Protein AF-A0A0J8QLV3-F1 (afdb_monomer_lite)

Foldseek 3Di:
DDDPDPPPDDDDPCLVVQQVPQDPVLVVVLLVVLQVQQDQDPDPPPDDLVVRPSVVSQVSPCVSGGNDALQNSLVSQQVVCVPDRSSHGAHPDPLLLCVQPVVQFCDPVPNPHHPDDDDDDPRDPVSRSSSSVRLSVVQSVVCVPDVVDRDDSVNSVVVSVCRVCVVVPVVVVCVVDPDPPPPDDDDDDDDDDDDDDDDDDDDDDDDDDDDDDDDDDD

pLDDT: mean 73.13, std 24.37, range [26.89, 97.88]

Sequence (218 aa):
MFSRTPKHGSFRPALMNLIRSNPEPAIYTATSDAASSLPTTTVGNDADADALFPSLSLEVLTKSLRGVGPATASLILSASTAGGSANQVPFFSDEMYWWLCSHRYPSPANPAGPLKPPPKLKYTMKEYRELWGCARELKARLDNLDDNHLFSMQDIEKAAFVIGHFECSGYATAAANPDPKTASSKAANEGEDNEQPVIQETDVGNKDGKPKKRKRKH

Organism: NCBI:txid454286

Secondary structure (DSSP, 8-state):
-------SS---HHHHHHHHTS-HHHHHHHHHHHHHTS------TT--TTTT--HHHHHHHHHHSTT--HHHHHHHHHHHHTTT-SSPPPP--HHHHHHHTT--S-BTTB-S--SSPPP-----HHHHHHHHHHHHHHHHHHHTT-TT----HHHHHHHHHHHHTGGGGSHHHHHHS--TTSS-S---------------------------------

Structure (mmCIF, N/CA/C/O backbone):
data_AF-A0A0J8QLV3-F1
#
_entry.id   AF-A0A0J8QLV3-F1
#
loop_
_atom_site.group_PDB
_atom_site.id
_atom_site.type_symbol
_atom_site.label_atom_id
_atom_site.label_alt_id
_atom_site.label_comp_id
_atom_site.label_asym_id
_atom_site.label_entity_id
_atom_site.label_seq_id
_atom_site.pdbx_PDB_ins_code
_atom_site.Cartn_x
_atom_site.Cartn_y
_atom_site.Cartn_z
_atom_site.occupancy
_atom_site.B_iso_or_equiv
_atom_site.auth_seq_id
_atom_site.auth_comp_id
_atom_site.auth_asym_id
_atom_site.auth_atom_id
_atom_site.pdbx_PDB_model_num
ATOM 1 N N . MET A 1 1 ? 10.404 -34.551 9.762 1.00 36.19 1 MET A N 1
ATOM 2 C CA . MET A 1 1 ? 10.298 -33.524 10.822 1.00 36.19 1 MET A CA 1
ATOM 3 C C . MET A 1 1 ? 10.253 -32.174 10.119 1.00 36.19 1 MET A C 1
ATOM 5 O O . MET A 1 1 ? 11.293 -31.698 9.692 1.00 36.19 1 MET A O 1
ATOM 9 N N . PHE A 1 2 ? 9.060 -31.634 9.850 1.00 37.44 2 PHE A N 1
ATOM 10 C CA . PHE A 1 2 ? 8.933 -30.422 9.032 1.00 37.44 2 PHE A CA 1
ATOM 11 C C . PHE A 1 2 ? 9.441 -29.206 9.809 1.00 37.44 2 PHE A C 1
ATOM 13 O O . PHE A 1 2 ? 8.974 -28.939 10.919 1.00 37.44 2 PHE A O 1
ATOM 20 N N . SER A 1 3 ? 10.411 -28.487 9.243 1.00 38.09 3 SER A N 1
ATOM 21 C CA . SER A 1 3 ? 10.879 -27.226 9.806 1.00 38.09 3 SER A CA 1
ATOM 22 C C . SER A 1 3 ? 9.721 -26.231 9.815 1.00 38.09 3 SER A C 1
ATOM 24 O O . SER A 1 3 ? 9.081 -25.989 8.792 1.00 38.09 3 SER A O 1
ATOM 26 N N . ARG A 1 4 ? 9.446 -25.623 10.976 1.00 36.56 4 ARG A N 1
ATOM 27 C CA . ARG A 1 4 ? 8.645 -24.396 10.996 1.00 36.56 4 ARG A CA 1
ATOM 28 C C . ARG A 1 4 ? 9.418 -23.362 10.191 1.00 36.56 4 ARG A C 1
ATOM 30 O O . ARG A 1 4 ? 10.462 -22.902 10.653 1.00 36.56 4 ARG A O 1
ATOM 37 N N . THR A 1 5 ? 8.895 -22.985 9.031 1.00 43.16 5 THR A N 1
ATOM 38 C CA . THR A 1 5 ? 9.273 -21.720 8.410 1.00 43.16 5 THR A CA 1
ATOM 39 C C . THR A 1 5 ? 9.095 -20.619 9.462 1.00 43.16 5 THR A C 1
ATOM 41 O O . THR A 1 5 ? 8.092 -20.625 10.195 1.00 43.16 5 THR A O 1
ATOM 44 N N . PRO A 1 6 ? 10.069 -19.707 9.630 1.00 44.50 6 PRO A N 1
ATOM 45 C CA . PRO A 1 6 ? 9.868 -18.540 10.471 1.00 44.50 6 PRO A CA 1
ATOM 46 C C . PRO A 1 6 ? 8.599 -17.836 9.999 1.00 44.50 6 PRO A C 1
ATOM 48 O O . PRO A 1 6 ? 8.458 -17.550 8.812 1.00 44.50 6 PRO A O 1
ATOM 51 N N . LYS A 1 7 ? 7.649 -17.582 10.906 1.00 44.91 7 LYS A N 1
ATOM 52 C CA . LYS A 1 7 ? 6.483 -16.764 10.558 1.00 44.91 7 LYS A CA 1
ATOM 53 C C . LYS A 1 7 ? 7.016 -15.403 10.121 1.00 44.91 7 LYS A C 1
ATOM 55 O O . LYS A 1 7 ? 7.624 -14.715 10.939 1.00 44.91 7 LYS A O 1
ATOM 60 N N . HIS A 1 8 ? 6.838 -15.065 8.845 1.00 51.91 8 HIS A N 1
ATOM 61 C CA . HIS A 1 8 ? 7.344 -13.817 8.290 1.00 51.91 8 HIS A CA 1
ATOM 62 C C . HIS A 1 8 ? 6.742 -12.623 9.046 1.00 51.91 8 HIS A C 1
ATOM 64 O O . HIS A 1 8 ? 5.569 -12.629 9.426 1.00 51.91 8 HIS A O 1
ATOM 70 N N . GLY A 1 9 ? 7.571 -11.605 9.278 1.00 58.06 9 GLY A N 1
ATOM 71 C CA . GLY A 1 9 ? 7.195 -10.393 9.999 1.00 58.06 9 GLY A CA 1
ATOM 72 C C . GLY A 1 9 ? 7.452 -10.420 11.512 1.00 58.06 9 GLY A C 1
ATOM 73 O O . GLY A 1 9 ? 7.635 -11.447 12.162 1.00 58.06 9 GLY A O 1
ATOM 74 N N . SER A 1 10 ? 7.473 -9.221 12.096 1.00 67.06 10 SER A N 1
ATOM 75 C CA . SER A 1 10 ? 7.574 -9.036 13.547 1.00 67.06 10 SER A CA 1
ATOM 76 C C . SER A 1 10 ? 6.341 -9.619 14.241 1.00 67.06 10 SER A C 1
ATOM 78 O O . SER A 1 10 ? 5.219 -9.326 13.832 1.00 67.06 10 SER A O 1
ATOM 80 N N . PHE A 1 11 ? 6.515 -10.354 15.343 1.00 76.94 11 PHE A N 1
ATOM 81 C CA . PHE A 1 11 ? 5.380 -10.797 16.157 1.00 76.94 11 PHE A CA 1
ATOM 82 C C . PHE A 1 11 ? 4.636 -9.580 16.736 1.00 76.94 11 PHE A C 1
ATOM 84 O O . PHE A 1 11 ? 5.234 -8.746 17.417 1.00 76.94 11 PHE A O 1
ATOM 91 N N . ARG A 1 12 ? 3.338 -9.452 16.429 1.00 79.75 12 ARG A N 1
ATOM 92 C CA . ARG A 1 12 ? 2.476 -8.329 16.844 1.00 79.75 12 ARG A CA 1
ATOM 93 C C . ARG A 1 12 ? 1.128 -8.856 17.368 1.00 79.75 12 ARG A C 1
ATOM 95 O O . ARG A 1 12 ? 0.123 -8.745 16.671 1.00 79.75 12 ARG A O 1
ATOM 102 N N . PRO A 1 13 ? 1.075 -9.440 18.580 1.00 82.75 13 PRO A N 1
ATOM 103 C CA . PRO A 1 13 ? -0.117 -10.138 19.077 1.00 82.75 13 PRO A CA 1
ATOM 104 C C . PRO A 1 13 ? -1.352 -9.231 19.190 1.00 82.75 13 PRO A C 1
ATOM 106 O O . PRO A 1 13 ? -2.460 -9.663 18.889 1.00 82.75 13 PRO A O 1
ATOM 109 N N . ALA A 1 14 ? -1.166 -7.957 19.550 1.00 88.12 14 ALA A N 1
ATOM 110 C CA . ALA A 1 14 ? -2.259 -6.989 19.657 1.00 88.12 14 ALA A CA 1
ATOM 111 C C . ALA A 1 14 ? -2.856 -6.562 18.300 1.00 88.12 14 ALA A C 1
ATOM 113 O O . ALA A 1 14 ? -3.999 -6.113 18.258 1.00 88.12 14 ALA A O 1
ATOM 114 N N . LEU A 1 15 ? -2.119 -6.708 17.188 1.00 89.88 15 LEU A N 1
ATOM 115 C CA . LEU A 1 15 ? -2.533 -6.187 15.880 1.00 89.88 15 LEU A CA 1
ATOM 116 C C . LEU A 1 15 ? -3.829 -6.840 15.383 1.00 89.88 15 LEU A C 1
ATOM 118 O O . LEU A 1 15 ? -4.732 -6.142 14.929 1.00 89.88 15 LEU A O 1
ATOM 122 N N . MET A 1 16 ? -3.961 -8.160 15.541 1.00 89.94 16 MET A N 1
ATOM 123 C CA . MET A 1 16 ? -5.179 -8.869 15.136 1.00 89.94 16 MET A CA 1
ATOM 124 C C . MET A 1 16 ? -6.406 -8.452 15.949 1.00 89.94 16 MET A C 1
ATOM 126 O O . MET A 1 16 ? -7.506 -8.411 15.404 1.00 89.94 16 MET A O 1
A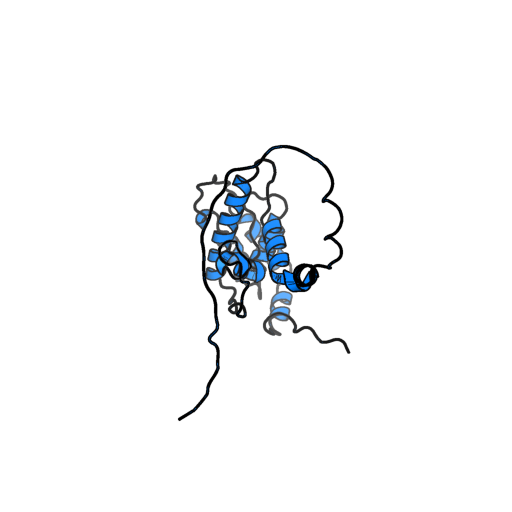TOM 130 N N . ASN A 1 17 ? -6.228 -8.113 17.228 1.00 93.69 17 ASN A N 1
ATOM 131 C CA . ASN A 1 17 ? -7.322 -7.635 18.073 1.00 93.69 17 ASN A CA 1
ATOM 132 C C . ASN A 1 17 ? -7.738 -6.212 17.684 1.00 93.69 17 ASN A C 1
ATOM 134 O O . ASN A 1 17 ? -8.930 -5.928 17.649 1.00 93.69 17 ASN A O 1
ATOM 138 N N . LEU A 1 18 ? -6.782 -5.344 17.327 1.00 95.00 18 LEU A N 1
ATOM 139 C CA . LEU A 1 18 ? -7.079 -4.009 16.798 1.00 95.00 18 LEU A CA 1
ATOM 140 C C . LEU A 1 18 ? -7.885 -4.092 15.497 1.00 95.00 18 LEU A C 1
ATOM 142 O O . LEU A 1 18 ? -8.949 -3.483 15.423 1.00 95.00 18 LEU A O 1
ATOM 146 N N . ILE A 1 19 ? -7.437 -4.902 14.531 1.00 94.31 19 ILE A N 1
ATOM 147 C CA . ILE A 1 19 ? -8.118 -5.071 13.237 1.00 94.31 19 ILE A CA 1
ATOM 148 C C . ILE A 1 19 ? -9.547 -5.598 13.434 1.00 94.31 19 ILE A C 1
ATOM 150 O O . ILE A 1 19 ? -10.486 -5.034 12.878 1.00 94.31 19 ILE A O 1
ATOM 154 N N . ARG A 1 20 ? -9.727 -6.622 14.281 1.00 94.62 20 ARG A N 1
ATOM 155 C CA . ARG A 1 20 ? -11.047 -7.190 14.620 1.00 94.62 20 ARG A CA 1
ATOM 156 C C . ARG A 1 20 ? -11.947 -6.255 15.437 1.00 94.62 20 ARG A C 1
ATOM 158 O O . ARG A 1 20 ? -13.135 -6.524 15.535 1.00 94.62 20 ARG A O 1
ATOM 165 N N . SER A 1 21 ? -11.401 -5.198 16.044 1.00 96.56 21 SER A N 1
ATOM 166 C CA . SER A 1 21 ? -12.178 -4.234 16.840 1.00 96.56 21 SER A CA 1
ATOM 167 C C . SER A 1 21 ? -12.837 -3.126 16.012 1.00 96.56 21 SER A C 1
ATOM 169 O O . SER A 1 21 ? -13.576 -2.319 16.572 1.00 96.56 21 SER A O 1
ATOM 171 N N . ASN A 1 22 ? -12.572 -3.063 14.702 1.00 97.19 22 ASN A N 1
ATOM 172 C CA . ASN A 1 22 ? -13.222 -2.103 13.811 1.00 97.19 22 ASN A CA 1
ATOM 173 C C . ASN A 1 22 ? -14.667 -2.551 13.526 1.00 97.19 22 ASN A C 1
ATOM 175 O O . ASN A 1 22 ? -14.855 -3.665 13.035 1.00 97.19 22 ASN A O 1
ATOM 179 N N . PRO A 1 23 ? -15.688 -1.725 13.818 1.00 97.00 23 PRO A N 1
ATOM 180 C CA . PRO A 1 23 ? -17.073 -2.073 13.532 1.00 97.00 23 PRO A CA 1
ATOM 181 C C . PRO A 1 23 ? -17.347 -1.975 12.026 1.00 97.00 23 PRO A C 1
ATOM 183 O O . PRO A 1 23 ? -16.842 -1.077 11.353 1.00 97.00 23 PRO A O 1
ATOM 186 N N . GLU A 1 24 ? -18.183 -2.872 11.506 1.00 97.38 24 GLU A N 1
ATOM 187 C CA . GLU A 1 24 ? -18.486 -2.993 10.072 1.00 97.38 24 GLU A CA 1
ATOM 188 C C . GLU A 1 24 ? -18.913 -1.672 9.390 1.00 97.38 24 GLU A C 1
ATOM 190 O O . GLU A 1 24 ? -18.346 -1.367 8.339 1.00 97.38 24 GLU A O 1
ATOM 195 N N . PRO A 1 25 ? -19.768 -0.808 9.985 1.00 97.25 25 PRO A N 1
ATOM 196 C CA . PRO A 1 25 ? -20.078 0.499 9.399 1.00 97.25 25 PRO A CA 1
ATOM 197 C C . PRO A 1 25 ? -18.849 1.401 9.213 1.00 97.25 25 PRO A C 1
ATOM 199 O O . PRO A 1 25 ? -18.741 2.082 8.200 1.00 97.25 25 PRO A O 1
ATOM 202 N N . ALA A 1 26 ? -17.892 1.382 10.149 1.00 96.38 26 ALA A N 1
ATOM 203 C CA . ALA A 1 26 ? -16.670 2.178 10.031 1.00 96.38 26 ALA A CA 1
ATOM 204 C C . ALA A 1 26 ? -15.727 1.628 8.953 1.00 96.38 26 ALA A C 1
ATOM 206 O O . ALA A 1 26 ? -15.047 2.410 8.294 1.00 96.38 26 ALA A O 1
ATOM 207 N N . ILE A 1 27 ? -15.709 0.304 8.746 1.00 97.25 27 ILE A N 1
ATOM 208 C CA . ILE A 1 27 ? -14.985 -0.319 7.629 1.00 97.25 27 ILE A CA 1
ATOM 209 C C . ILE A 1 27 ? -15.590 0.158 6.308 1.00 97.25 27 ILE A C 1
ATOM 211 O O . ILE A 1 27 ? -14.857 0.689 5.480 1.00 97.25 27 ILE A O 1
ATOM 215 N N . TYR A 1 28 ? -16.914 0.045 6.151 1.00 97.25 28 TYR A N 1
ATOM 216 C CA . TYR A 1 28 ? -17.618 0.449 4.933 1.00 97.25 28 TYR A CA 1
ATOM 217 C C . TYR A 1 28 ? -17.397 1.931 4.596 1.00 97.25 28 TYR A C 1
ATOM 219 O O . TYR A 1 28 ? -16.961 2.248 3.488 1.00 97.25 28 TYR A O 1
ATOM 227 N N . THR A 1 29 ? -17.628 2.833 5.559 1.00 97.81 29 THR A N 1
ATOM 228 C CA . THR A 1 29 ? -17.401 4.275 5.381 1.00 97.81 29 THR A CA 1
ATOM 229 C C . THR A 1 29 ? -15.942 4.564 5.033 1.00 97.81 29 THR A C 1
ATOM 231 O O . THR A 1 29 ? -15.682 5.176 4.004 1.00 97.81 29 THR A O 1
ATOM 234 N N . ALA A 1 30 ? -14.972 4.051 5.800 1.00 97.69 30 ALA A N 1
ATOM 235 C CA . ALA A 1 30 ? -13.560 4.339 5.545 1.00 97.69 30 ALA A CA 1
ATOM 236 C C . ALA A 1 30 ? -13.071 3.823 4.181 1.00 97.69 30 ALA A C 1
ATOM 238 O O . ALA A 1 30 ? -12.274 4.500 3.535 1.00 97.69 30 ALA A O 1
ATOM 239 N N . THR A 1 31 ? -13.525 2.651 3.720 1.00 96.81 31 THR A N 1
ATOM 240 C CA . THR A 1 31 ? -13.134 2.141 2.396 1.00 96.81 31 THR A CA 1
ATOM 241 C C . THR A 1 31 ? -13.836 2.875 1.257 1.00 96.81 31 THR A C 1
ATOM 243 O O . THR A 1 31 ? -13.200 3.131 0.237 1.00 96.81 31 THR A O 1
ATOM 246 N N . SER A 1 32 ? -15.107 3.254 1.435 1.00 96.31 32 SER A N 1
ATOM 247 C CA . SER A 1 32 ? -15.857 4.064 0.466 1.00 96.31 32 SER A CA 1
ATOM 248 C C . SER A 1 32 ? -15.232 5.452 0.312 1.00 96.31 32 SER A C 1
ATOM 250 O O . SER A 1 32 ? -14.868 5.842 -0.794 1.00 96.31 32 SER A O 1
ATOM 252 N N . ASP A 1 33 ? -15.016 6.160 1.421 1.00 97.06 33 ASP A N 1
ATOM 253 C CA . ASP A 1 33 ? -14.447 7.510 1.437 1.00 97.06 33 ASP A CA 1
ATOM 254 C C . ASP A 1 33 ? -13.021 7.523 0.871 1.00 97.06 33 ASP A C 1
ATOM 256 O O . ASP A 1 33 ? -12.655 8.418 0.105 1.00 97.06 33 ASP A O 1
ATOM 260 N N . ALA A 1 34 ? -12.211 6.505 1.187 1.00 96.25 34 ALA A N 1
ATOM 261 C CA . ALA A 1 34 ? -10.865 6.373 0.642 1.00 96.25 34 ALA A CA 1
ATOM 262 C C . ALA A 1 34 ? -10.866 6.115 -0.873 1.00 96.25 34 ALA A C 1
ATOM 264 O O . ALA A 1 34 ? -10.027 6.682 -1.574 1.00 96.25 34 ALA A O 1
ATOM 265 N N . ALA A 1 35 ? -11.801 5.309 -1.386 1.00 92.69 35 ALA A N 1
ATOM 266 C CA . ALA A 1 35 ? -11.959 5.087 -2.822 1.00 92.69 35 ALA A CA 1
ATOM 267 C C . ALA A 1 35 ? -12.438 6.361 -3.542 1.00 92.69 35 ALA A C 1
ATOM 269 O O . ALA A 1 35 ? -11.879 6.723 -4.574 1.00 92.69 35 ALA A O 1
ATOM 270 N N . SER A 1 36 ? -13.402 7.088 -2.968 1.00 93.44 36 SER A N 1
ATOM 271 C CA . SER A 1 36 ? -13.874 8.382 -3.486 1.00 93.44 36 SER A CA 1
ATOM 272 C C . SER A 1 36 ? -12.813 9.489 -3.432 1.00 93.44 36 SER A C 1
ATOM 274 O O . SER A 1 36 ? -12.878 10.430 -4.215 1.00 93.44 36 SER A O 1
ATOM 276 N N . SER A 1 37 ? -11.830 9.370 -2.534 1.00 93.44 37 SER A N 1
ATOM 277 C CA . SER A 1 37 ? -10.703 10.303 -2.386 1.00 93.44 37 SER A CA 1
ATOM 278 C C . SER A 1 37 ? -9.531 10.039 -3.343 1.00 93.44 37 SER A C 1
ATOM 280 O O . SER A 1 37 ? -8.531 10.758 -3.284 1.00 93.44 37 SER A O 1
ATOM 282 N N . LEU A 1 38 ? -9.601 9.001 -4.189 1.00 90.44 38 LEU A N 1
ATOM 283 C CA . LEU A 1 38 ? -8.528 8.695 -5.135 1.00 90.44 38 LEU A CA 1
ATOM 284 C C . LEU A 1 38 ? -8.409 9.792 -6.210 1.00 90.44 38 LEU A C 1
ATOM 286 O O . LEU A 1 38 ? -9.431 10.237 -6.735 1.00 90.44 38 LEU A O 1
ATOM 290 N N . PRO A 1 39 ? -7.184 10.190 -6.608 1.00 86.00 39 PRO A N 1
ATOM 291 C CA . PRO A 1 39 ? -6.984 11.101 -7.730 1.00 86.00 39 PRO A CA 1
ATOM 292 C C . PRO A 1 39 ? -7.608 10.545 -9.018 1.00 86.00 39 PRO A C 1
ATOM 294 O O . PRO A 1 39 ? -7.145 9.550 -9.576 1.00 86.00 39 PRO A O 1
ATOM 297 N N . THR A 1 40 ? -8.659 11.198 -9.510 1.00 75.38 40 THR A N 1
ATOM 298 C CA . THR A 1 40 ? -9.372 10.824 -10.745 1.00 75.38 40 THR A CA 1
ATOM 299 C C . THR A 1 40 ? -8.785 11.460 -12.002 1.00 75.38 40 THR A C 1
ATOM 301 O O . THR A 1 40 ? -9.108 11.033 -13.108 1.00 75.38 40 THR A O 1
ATOM 304 N N . THR A 1 41 ? -7.903 12.452 -11.865 1.00 66.94 41 THR A N 1
ATOM 305 C CA . THR A 1 41 ? -7.292 13.134 -13.008 1.00 66.94 41 THR A CA 1
ATOM 306 C C . THR A 1 41 ? -6.317 12.216 -13.743 1.00 66.94 41 THR A C 1
ATOM 308 O O . THR A 1 41 ? -5.273 11.833 -13.210 1.00 66.94 41 THR A O 1
ATOM 311 N N . THR A 1 42 ? -6.620 11.924 -15.006 1.00 59.28 42 THR A N 1
ATOM 312 C CA . THR A 1 42 ? -5.679 11.345 -15.971 1.00 59.28 42 THR A CA 1
ATOM 313 C C . THR A 1 42 ? -4.761 12.443 -16.504 1.00 59.28 42 THR A C 1
ATOM 315 O O . THR A 1 42 ? -4.935 12.936 -17.619 1.00 59.28 42 THR A O 1
ATOM 318 N N . VAL A 1 43 ? -3.815 12.892 -15.678 1.00 54.19 43 VAL A N 1
ATOM 319 C CA . VAL A 1 43 ? -2.750 13.784 -16.154 1.00 54.19 43 VAL A CA 1
ATOM 320 C C . VAL A 1 43 ? -1.829 12.958 -17.063 1.00 54.19 43 VAL A C 1
ATOM 322 O O . VAL A 1 43 ? -1.507 11.820 -16.722 1.00 54.19 43 VAL A O 1
ATOM 325 N N . GLY A 1 44 ? -1.466 13.502 -18.230 1.00 54.53 44 GLY A N 1
ATOM 326 C CA . GLY A 1 44 ? -0.615 12.824 -19.219 1.00 54.53 44 GLY A CA 1
ATOM 327 C C . GLY A 1 44 ? 0.804 12.540 -18.709 1.00 54.53 44 GLY A C 1
ATOM 328 O O . GLY A 1 44 ? 1.130 12.858 -17.571 1.00 54.53 44 GLY A O 1
ATOM 329 N N . ASN A 1 45 ? 1.660 11.961 -19.553 1.00 51.03 45 ASN A N 1
ATOM 330 C CA . ASN A 1 45 ? 2.949 11.380 -19.137 1.00 51.03 45 ASN A CA 1
ATOM 331 C C . ASN A 1 45 ? 3.919 12.341 -18.405 1.00 51.03 45 ASN A C 1
ATOM 333 O O . ASN A 1 45 ? 4.767 11.859 -17.660 1.00 51.03 45 ASN A O 1
ATOM 337 N N . ASP A 1 46 ? 3.754 13.662 -18.541 1.00 49.47 46 ASP A N 1
ATOM 338 C CA . ASP A 1 46 ? 4.502 14.702 -17.806 1.00 49.47 46 ASP A CA 1
ATOM 339 C C . ASP A 1 46 ? 3.880 15.087 -16.441 1.00 49.47 46 ASP A C 1
ATOM 341 O O . ASP A 1 46 ? 4.201 16.127 -15.862 1.00 49.47 46 ASP A O 1
ATOM 345 N N . ALA A 1 47 ? 2.949 14.285 -15.918 1.00 55.50 47 ALA A N 1
ATOM 346 C CA . ALA A 1 47 ? 2.355 14.487 -14.602 1.00 55.50 47 ALA A CA 1
ATOM 347 C C . ALA A 1 47 ? 3.414 14.473 -13.494 1.00 55.50 47 ALA A C 1
ATOM 349 O O . ALA A 1 47 ? 4.154 13.497 -13.351 1.00 55.50 47 ALA A O 1
ATOM 350 N N . ASP A 1 48 ? 3.403 15.490 -12.629 1.00 62.56 48 ASP A N 1
ATOM 351 C CA . ASP A 1 48 ? 4.125 15.422 -11.361 1.00 62.56 48 ASP A CA 1
ATOM 352 C C . ASP A 1 48 ? 3.640 14.187 -10.578 1.00 62.56 48 ASP A C 1
ATOM 354 O O . ASP A 1 48 ? 2.459 14.067 -10.230 1.00 62.56 48 ASP A O 1
ATOM 358 N N . ALA A 1 49 ? 4.551 13.244 -10.323 1.00 64.69 49 ALA A N 1
ATOM 359 C CA . ALA A 1 49 ? 4.239 11.992 -9.645 1.00 64.69 49 ALA A CA 1
ATOM 360 C C . ALA A 1 49 ? 3.661 12.224 -8.238 1.00 64.69 49 ALA A C 1
ATOM 362 O O . ALA A 1 49 ? 2.893 11.388 -7.750 1.00 64.69 49 ALA A O 1
ATOM 363 N N . ASP A 1 50 ? 3.978 13.362 -7.611 1.00 72.50 50 ASP A N 1
ATOM 364 C CA . ASP A 1 50 ? 3.450 13.762 -6.308 1.00 72.50 50 ASP A CA 1
ATOM 365 C C . ASP A 1 50 ? 1.989 14.247 -6.385 1.00 72.50 50 ASP A C 1
ATOM 367 O O . ASP A 1 50 ? 1.241 14.061 -5.422 1.00 72.50 50 ASP A O 1
ATOM 371 N N . ALA A 1 51 ? 1.536 14.776 -7.531 1.00 76.88 51 ALA A N 1
ATOM 372 C CA . ALA A 1 51 ? 0.153 15.228 -7.739 1.00 76.88 51 ALA A CA 1
ATOM 373 C C . ALA A 1 51 ? -0.855 14.069 -7.856 1.00 76.88 51 ALA A C 1
ATOM 375 O O . ALA A 1 51 ? -2.043 14.245 -7.586 1.00 76.88 51 ALA A O 1
ATOM 376 N N . LEU A 1 52 ? -0.385 12.878 -8.240 1.00 86.81 52 LEU A N 1
ATOM 377 C CA . LEU A 1 52 ? -1.198 11.661 -8.345 1.00 86.81 52 LEU A CA 1
ATOM 378 C C . LEU A 1 52 ? -1.064 10.742 -7.119 1.00 86.81 52 LEU A C 1
ATOM 380 O O . LEU A 1 52 ? -1.713 9.698 -7.064 1.00 86.81 52 LEU A O 1
ATOM 384 N N . PHE A 1 53 ? -0.246 11.115 -6.129 1.00 92.56 53 PHE A N 1
ATOM 385 C CA . PHE A 1 53 ? -0.055 10.332 -4.911 1.00 92.56 53 PHE A CA 1
ATOM 386 C C . PHE A 1 53 ? -1.340 10.315 -4.051 1.00 92.56 53 PHE A C 1
ATOM 388 O O . PHE A 1 53 ? -1.823 11.381 -3.661 1.00 92.56 53 PHE A O 1
ATOM 395 N N . PRO A 1 54 ? -1.885 9.140 -3.673 1.00 93.81 54 PRO A N 1
ATOM 396 C CA . PRO A 1 54 ? -3.184 9.017 -3.003 1.00 93.81 54 PRO A CA 1
ATOM 397 C C . PRO A 1 54 ? -3.103 9.292 -1.487 1.00 93.81 54 PRO A C 1
ATOM 399 O O . PRO A 1 54 ? -3.527 8.481 -0.662 1.00 93.81 54 PRO A O 1
ATOM 402 N N . SER A 1 55 ? -2.541 10.443 -1.100 1.00 94.50 55 SER A N 1
ATOM 403 C CA . SER A 1 55 ? -2.342 10.855 0.300 1.00 94.50 55 SER A CA 1
ATOM 404 C C . SER A 1 55 ? -3.633 10.807 1.114 1.00 94.50 55 SER A C 1
ATOM 406 O O . SER A 1 55 ? -3.649 10.191 2.178 1.00 94.50 55 SER A O 1
ATOM 408 N N . LEU A 1 56 ? -4.709 11.408 0.599 1.00 94.62 56 LEU A N 1
ATOM 409 C CA . LEU A 1 56 ? -5.996 11.496 1.286 1.00 94.62 56 LEU A CA 1
ATOM 410 C C . LEU A 1 56 ? -6.624 10.110 1.495 1.00 94.62 56 LEU A C 1
ATOM 412 O O . LEU A 1 56 ? -7.015 9.782 2.612 1.00 94.62 56 LEU A O 1
ATOM 416 N N . SER A 1 57 ? -6.636 9.252 0.470 1.00 96.19 57 SER A N 1
ATOM 417 C CA . SER A 1 57 ? -7.128 7.870 0.575 1.00 96.19 57 SER A CA 1
ATOM 418 C C . SER A 1 57 ? -6.378 7.052 1.633 1.00 96.19 57 SER A C 1
ATOM 420 O O . SER A 1 57 ? -6.988 6.319 2.413 1.00 96.19 57 SER A O 1
ATOM 422 N N . LEU A 1 58 ? -5.049 7.191 1.699 1.00 96.88 58 LEU A N 1
ATOM 423 C CA . LEU A 1 58 ? -4.221 6.527 2.711 1.00 96.88 58 LEU A CA 1
ATOM 424 C C . LEU A 1 58 ? -4.482 7.091 4.111 1.00 96.88 58 LEU A C 1
ATOM 426 O O . LEU A 1 58 ? -4.528 6.339 5.085 1.00 96.88 58 LEU A O 1
ATOM 430 N N . GLU A 1 59 ? -4.656 8.407 4.225 1.00 97.06 59 GLU A N 1
ATOM 431 C CA . GLU A 1 59 ? -4.948 9.091 5.482 1.00 97.06 59 GLU A CA 1
ATOM 432 C C . GLU A 1 59 ? -6.306 8.664 6.056 1.00 97.06 59 GLU A C 1
ATOM 434 O O . GLU A 1 59 ? -6.377 8.317 7.235 1.00 97.06 59 GLU A O 1
ATOM 439 N N . VAL A 1 60 ? -7.351 8.594 5.223 1.00 97.69 60 VAL A N 1
ATOM 440 C CA . VAL A 1 60 ? -8.679 8.090 5.608 1.00 97.69 60 VAL A CA 1
ATOM 441 C C . VAL A 1 60 ? -8.575 6.670 6.170 1.00 97.69 60 VAL A C 1
ATOM 443 O O . VAL A 1 60 ? -9.035 6.418 7.283 1.00 97.69 60 VAL A O 1
ATOM 446 N N . LEU A 1 61 ? -7.914 5.746 5.464 1.00 97.88 61 LEU A N 1
ATOM 447 C CA . LEU A 1 61 ? -7.772 4.358 5.926 1.00 97.88 61 LEU A CA 1
ATOM 448 C C . LEU A 1 61 ? -6.953 4.246 7.221 1.00 97.88 61 LEU A C 1
ATOM 450 O O . LEU A 1 61 ? -7.350 3.531 8.140 1.00 97.88 61 LEU A O 1
ATOM 454 N N . THR A 1 62 ? -5.822 4.951 7.313 1.00 97.00 62 THR A N 1
ATOM 455 C CA . THR A 1 62 ? -4.901 4.849 8.462 1.00 97.00 62 THR A CA 1
ATOM 456 C C . THR A 1 62 ? -5.384 5.577 9.719 1.00 97.00 62 THR A C 1
ATOM 458 O O . THR A 1 62 ? -4.999 5.188 10.822 1.00 97.00 62 THR A O 1
ATOM 461 N N . LYS A 1 63 ? -6.236 6.605 9.591 1.00 96.56 63 LYS A N 1
ATOM 462 C CA . LYS A 1 63 ? -6.866 7.283 10.737 1.00 96.56 63 LYS A CA 1
ATOM 463 C C . LYS A 1 63 ? -8.150 6.600 11.203 1.00 96.56 63 LYS A C 1
ATOM 465 O O . LYS A 1 63 ? -8.380 6.526 12.409 1.00 96.56 63 LYS A O 1
ATOM 470 N N . SER A 1 64 ? -8.971 6.102 10.278 1.00 96.88 64 SER A N 1
ATOM 471 C CA . SER A 1 64 ? -10.290 5.543 10.606 1.00 96.88 64 SER A CA 1
ATOM 472 C C . SER A 1 64 ? -10.240 4.092 11.088 1.00 96.88 64 SER A C 1
ATOM 474 O O . SER A 1 64 ? -11.092 3.690 11.879 1.00 96.88 64 SER A O 1
ATOM 476 N N . LEU A 1 65 ? -9.253 3.297 10.649 1.00 97.56 65 LEU A N 1
ATOM 477 C CA . LEU A 1 65 ? -9.198 1.858 10.928 1.00 97.56 65 LEU A CA 1
ATOM 478 C C . LEU A 1 65 ? -8.036 1.481 11.858 1.00 97.56 65 LEU A C 1
ATOM 480 O O . LEU A 1 65 ? -6.851 1.604 11.544 1.00 97.56 65 LEU A O 1
ATOM 484 N N . ARG A 1 66 ? -8.375 0.933 13.027 1.00 96.81 66 ARG A N 1
ATOM 485 C CA . ARG A 1 66 ? -7.408 0.471 14.028 1.00 96.81 66 ARG A CA 1
ATOM 486 C C . ARG A 1 66 ? -6.586 -0.693 13.490 1.00 96.81 66 ARG A C 1
ATOM 488 O O . ARG A 1 66 ? -7.130 -1.706 13.058 1.00 96.81 66 ARG A O 1
ATOM 495 N N . GLY A 1 67 ? -5.264 -0.568 13.590 1.00 94.50 67 GLY A N 1
ATOM 496 C CA . GLY A 1 67 ? -4.320 -1.574 13.098 1.00 94.50 67 GLY A CA 1
ATOM 497 C C . GLY A 1 67 ? -4.025 -1.492 11.596 1.00 94.50 67 GLY A C 1
ATOM 498 O O . GLY A 1 67 ? -3.224 -2.286 11.114 1.00 94.50 67 GLY A O 1
ATOM 499 N N . VAL A 1 68 ? -4.605 -0.535 10.864 1.00 96.12 68 VAL A N 1
ATOM 500 C CA . VAL A 1 68 ? -4.285 -0.291 9.451 1.00 96.12 68 VAL A CA 1
ATOM 501 C C . VAL A 1 68 ? -3.156 0.736 9.362 1.00 96.12 68 VAL A C 1
ATOM 503 O O . VAL A 1 68 ? -3.325 1.903 9.696 1.00 96.12 68 VAL A O 1
ATOM 506 N N . GLY A 1 69 ? -1.975 0.286 8.936 1.00 95.44 69 GLY A N 1
ATOM 507 C CA . GLY A 1 69 ? -0.844 1.157 8.592 1.00 95.44 69 GLY A CA 1
ATOM 508 C C . GLY A 1 69 ? -0.725 1.376 7.076 1.00 95.44 69 GLY A C 1
ATOM 509 O O . GLY A 1 69 ? -1.498 0.783 6.323 1.00 95.44 69 GLY A O 1
ATOM 510 N N . PRO A 1 70 ? 0.275 2.146 6.602 1.00 96.44 70 PRO A N 1
ATOM 511 C CA . PRO A 1 70 ? 0.478 2.428 5.174 1.00 96.44 70 PRO A CA 1
ATOM 512 C C . PRO A 1 70 ? 0.559 1.175 4.288 1.00 96.44 70 PRO A C 1
ATOM 514 O O . PRO A 1 70 ? 0.032 1.169 3.178 1.00 96.44 70 PRO A O 1
ATOM 517 N N . ALA A 1 71 ? 1.143 0.083 4.795 1.00 95.00 71 ALA A N 1
ATOM 518 C CA . ALA A 1 71 ? 1.185 -1.200 4.091 1.00 95.00 71 ALA A CA 1
ATOM 519 C C . ALA A 1 71 ? -0.209 -1.808 3.862 1.00 95.00 71 ALA A C 1
ATOM 521 O O . ALA A 1 71 ? -0.561 -2.181 2.749 1.00 95.00 71 ALA A O 1
ATOM 522 N N . THR A 1 72 ? -1.048 -1.855 4.897 1.00 96.06 72 THR A N 1
ATOM 523 C CA . THR A 1 72 ? -2.414 -2.386 4.781 1.00 96.06 72 THR A CA 1
ATOM 524 C C . THR A 1 72 ? -3.334 -1.432 4.014 1.00 96.06 72 THR A C 1
ATOM 526 O O . THR A 1 72 ? -4.178 -1.890 3.254 1.00 96.06 72 THR A O 1
ATOM 529 N N . ALA A 1 73 ? -3.154 -0.117 4.163 1.00 97.62 73 ALA A N 1
ATOM 530 C CA . ALA A 1 73 ? -3.918 0.881 3.419 1.00 97.62 73 ALA A CA 1
ATOM 531 C C . ALA A 1 73 ? -3.624 0.816 1.909 1.00 97.62 73 ALA A C 1
ATOM 533 O O . ALA A 1 73 ? -4.553 0.733 1.113 1.00 97.62 73 ALA A O 1
ATOM 534 N N . SER A 1 74 ? -2.348 0.769 1.509 1.00 97.12 74 SER A N 1
ATOM 535 C CA . SER A 1 74 ? -1.969 0.609 0.095 1.00 97.12 74 SER A CA 1
ATOM 536 C C . SER A 1 74 ? -2.421 -0.730 -0.496 1.00 97.12 74 SER A C 1
ATOM 538 O O . SER A 1 74 ? -2.823 -0.753 -1.653 1.00 97.12 74 SER A O 1
ATOM 540 N N . LEU A 1 75 ? -2.458 -1.820 0.284 1.00 96.50 75 LEU A N 1
ATOM 541 C CA . LEU A 1 75 ? -3.039 -3.095 -0.163 1.00 96.50 75 LEU A CA 1
ATOM 542 C C . LEU A 1 75 ? -4.534 -2.969 -0.499 1.00 96.50 75 LEU A C 1
ATOM 544 O O . LEU A 1 75 ? -4.972 -3.454 -1.539 1.00 96.50 75 LEU A O 1
ATOM 548 N N . ILE A 1 76 ? -5.312 -2.303 0.363 1.00 96.44 76 ILE A N 1
ATOM 549 C CA . ILE A 1 76 ? -6.747 -2.056 0.137 1.00 96.44 76 ILE A CA 1
ATOM 550 C C . ILE A 1 76 ? -6.953 -1.225 -1.141 1.00 96.44 76 ILE A C 1
ATOM 552 O O . ILE A 1 76 ? -7.844 -1.532 -1.930 1.00 96.44 76 ILE A O 1
ATOM 556 N N . LEU A 1 77 ? -6.109 -0.213 -1.373 1.00 95.75 77 LEU A N 1
ATOM 557 C CA . LEU A 1 77 ? -6.185 0.644 -2.562 1.00 95.75 77 LEU A CA 1
ATOM 558 C C . LEU A 1 77 ? -5.689 -0.047 -3.849 1.00 95.75 77 LEU A C 1
ATOM 560 O O . LEU A 1 77 ? -6.267 0.174 -4.911 1.00 95.75 77 LEU A O 1
ATOM 564 N N . SER A 1 78 ? -4.674 -0.916 -3.782 1.00 95.31 78 SER A N 1
ATOM 565 C CA . SER A 1 78 ? -4.263 -1.764 -4.919 1.00 95.31 78 SER A CA 1
ATOM 566 C C . SER A 1 78 ? -5.401 -2.707 -5.320 1.00 95.31 78 SER A C 1
ATOM 568 O O . SER A 1 78 ? -5.786 -2.778 -6.489 1.00 95.31 78 SER A O 1
ATOM 570 N N . ALA A 1 79 ? -6.043 -3.346 -4.336 1.00 93.81 79 ALA A N 1
ATOM 571 C CA . ALA A 1 79 ? -7.197 -4.207 -4.573 1.00 93.81 79 ALA A CA 1
ATOM 572 C C . ALA A 1 79 ? -8.400 -3.452 -5.173 1.00 93.81 79 ALA A C 1
ATOM 574 O O . ALA A 1 79 ? -9.045 -3.976 -6.080 1.00 93.81 79 ALA A O 1
ATOM 575 N N . SER A 1 80 ? -8.694 -2.222 -4.725 1.00 91.75 80 SER A N 1
ATOM 576 C CA . SER A 1 80 ? -9.811 -1.433 -5.273 1.00 91.75 80 SER A CA 1
ATOM 577 C C . SER A 1 80 ? -9.530 -0.825 -6.654 1.00 91.75 80 SER A C 1
ATOM 579 O O . SER A 1 80 ? -10.472 -0.537 -7.389 1.00 91.75 80 SER A O 1
ATOM 581 N N . THR A 1 81 ? -8.259 -0.664 -7.043 1.00 91.75 81 THR A N 1
ATOM 582 C CA . THR A 1 81 ? -7.855 -0.092 -8.347 1.00 91.75 81 THR A CA 1
ATOM 583 C C . THR A 1 81 ? -7.419 -1.131 -9.391 1.00 91.75 81 THR A C 1
ATOM 585 O O . THR A 1 81 ? -7.126 -0.779 -10.539 1.00 91.75 81 THR A O 1
ATOM 588 N N . ALA A 1 82 ? -7.462 -2.416 -9.027 1.00 83.56 82 ALA A N 1
ATOM 589 C CA . ALA A 1 82 ? -7.126 -3.575 -9.856 1.00 83.56 82 ALA A CA 1
ATOM 590 C C . ALA A 1 82 ? -7.781 -3.579 -11.253 1.00 83.56 82 ALA A C 1
ATOM 592 O O . ALA A 1 82 ? -7.143 -3.921 -12.245 1.00 83.56 82 ALA A O 1
ATOM 593 N N . GLY A 1 83 ? -9.060 -3.196 -11.330 1.00 72.50 83 GLY A N 1
ATOM 594 C CA . GLY A 1 83 ? -9.932 -3.395 -12.495 1.00 72.50 83 GLY A CA 1
ATOM 595 C C . GLY A 1 83 ? -9.914 -2.293 -13.559 1.00 72.50 83 GLY A C 1
ATOM 596 O O . GLY A 1 83 ? -10.964 -2.006 -14.123 1.00 72.50 83 GLY A O 1
ATOM 597 N N . GLY A 1 84 ? -8.768 -1.655 -13.820 1.00 68.00 84 GLY A N 1
ATOM 598 C CA . GLY A 1 84 ? -8.642 -0.647 -14.888 1.00 68.00 84 GLY A CA 1
ATOM 599 C C . GLY A 1 84 ? -8.835 0.815 -14.464 1.00 68.00 84 GLY A C 1
ATOM 600 O O . GLY A 1 84 ? -9.167 1.654 -15.298 1.00 68.00 84 GLY A O 1
ATOM 601 N N . SER A 1 85 ? -8.604 1.153 -13.189 1.00 72.81 85 SER A N 1
ATOM 602 C CA . SER A 1 85 ? -8.402 2.559 -12.801 1.00 72.81 85 SER A CA 1
ATOM 603 C C . SER A 1 85 ? -7.168 3.123 -13.511 1.00 72.81 85 SER A C 1
ATOM 605 O O . SER A 1 85 ? -6.117 2.486 -13.500 1.00 72.81 85 SER A O 1
ATOM 607 N N . ALA A 1 86 ? -7.249 4.335 -14.063 1.00 71.56 86 ALA A N 1
ATOM 608 C CA . ALA A 1 86 ? -6.089 5.002 -14.660 1.00 71.56 86 ALA A CA 1
ATOM 609 C C . ALA A 1 86 ? -5.002 5.358 -13.622 1.00 71.56 86 ALA A C 1
ATOM 611 O O . ALA A 1 86 ? -3.817 5.383 -13.943 1.00 71.56 86 ALA A O 1
ATOM 612 N N . ASN A 1 87 ? -5.392 5.579 -12.361 1.00 81.44 87 ASN A N 1
ATOM 613 C CA . ASN A 1 87 ? -4.475 5.755 -11.236 1.00 81.44 87 ASN A CA 1
ATOM 614 C C . ASN A 1 87 ? -4.498 4.502 -10.354 1.00 81.44 87 ASN A C 1
ATOM 616 O O . ASN A 1 87 ? -5.078 4.487 -9.267 1.00 81.44 87 ASN A O 1
ATOM 620 N N . GLN A 1 88 ? -3.883 3.427 -10.854 1.00 90.62 88 GLN A N 1
ATOM 621 C CA . GLN A 1 88 ? -3.639 2.224 -10.060 1.00 90.62 88 GLN A CA 1
ATOM 622 C C . GLN A 1 88 ? -2.667 2.516 -8.918 1.00 90.62 88 GLN A C 1
ATOM 624 O O . GLN A 1 88 ? -1.650 3.188 -9.108 1.00 90.62 88 GLN A O 1
ATOM 629 N N . VAL A 1 89 ? -2.975 1.989 -7.735 1.00 94.19 89 VAL A N 1
ATOM 630 C CA . VAL A 1 89 ? -2.177 2.200 -6.527 1.00 94.19 89 VAL A CA 1
ATOM 631 C C . VAL A 1 89 ? -1.302 0.970 -6.274 1.00 94.19 89 VAL A C 1
ATOM 633 O O . VAL A 1 89 ? -1.858 -0.110 -6.118 1.00 94.19 89 VAL A O 1
ATOM 636 N N . PRO A 1 90 ? 0.038 1.085 -6.211 1.00 95.12 90 PRO A N 1
ATOM 637 C CA . PRO A 1 90 ? 0.904 -0.051 -5.919 1.00 95.12 90 PRO A CA 1
ATOM 638 C C . PRO A 1 90 ? 0.826 -0.433 -4.436 1.00 95.12 90 PRO A C 1
ATOM 640 O O . PRO A 1 90 ? 0.852 0.430 -3.547 1.00 95.12 90 PRO A O 1
ATOM 643 N N . PHE A 1 91 ? 0.783 -1.734 -4.159 1.00 96.44 91 PHE A N 1
ATOM 644 C CA . PHE A 1 91 ? 0.865 -2.292 -2.814 1.00 96.44 91 PHE A CA 1
ATOM 645 C C . PHE A 1 91 ? 2.279 -2.143 -2.229 1.00 96.44 91 PHE A C 1
ATOM 647 O O . PHE A 1 91 ? 3.279 -2.555 -2.820 1.00 96.44 91 PHE A O 1
ATOM 654 N N . PHE A 1 92 ? 2.366 -1.609 -1.008 1.00 96.56 92 PHE A N 1
ATOM 655 C CA . PHE A 1 92 ? 3.615 -1.514 -0.254 1.00 96.56 92 PHE A CA 1
ATOM 656 C C . PHE A 1 92 ? 4.048 -2.861 0.348 1.00 96.56 92 PHE A C 1
ATOM 658 O O . PHE A 1 92 ? 3.936 -3.096 1.555 1.00 96.56 92 PHE A O 1
ATOM 665 N N . SER A 1 93 ? 4.565 -3.728 -0.517 1.00 94.44 93 SER A N 1
ATOM 666 C CA . SER A 1 93 ? 5.252 -4.970 -0.158 1.00 94.44 93 SER A CA 1
ATOM 667 C C . SER A 1 93 ? 6.752 -4.760 0.080 1.00 94.44 93 SER A C 1
ATOM 669 O O . SER A 1 93 ? 7.352 -3.788 -0.395 1.00 94.44 93 SER A O 1
ATOM 671 N N . ASP A 1 94 ? 7.366 -5.698 0.805 1.00 92.31 94 ASP A N 1
ATOM 672 C CA . ASP A 1 94 ? 8.815 -5.728 1.026 1.00 92.31 94 ASP A CA 1
ATOM 673 C C . ASP A 1 94 ? 9.548 -5.967 -0.304 1.00 92.31 94 ASP A C 1
ATOM 675 O O . ASP A 1 94 ? 10.527 -5.290 -0.622 1.00 92.31 94 ASP A O 1
ATOM 679 N N . GLU A 1 95 ? 9.017 -6.882 -1.115 1.00 91.31 95 GLU A N 1
ATOM 680 C CA . GLU A 1 95 ? 9.546 -7.290 -2.410 1.00 91.31 95 GLU A CA 1
ATOM 681 C C . GLU A 1 95 ? 9.576 -6.115 -3.396 1.00 91.31 95 GLU A C 1
ATOM 683 O O . GLU A 1 95 ? 10.612 -5.856 -4.011 1.00 91.31 95 GLU A O 1
ATOM 688 N N . MET A 1 96 ? 8.491 -5.336 -3.505 1.00 93.31 96 MET A N 1
ATOM 689 C CA . MET A 1 96 ? 8.492 -4.145 -4.360 1.00 93.31 96 MET A CA 1
ATOM 690 C C . MET A 1 96 ? 9.508 -3.092 -3.898 1.00 93.31 96 MET A C 1
ATOM 692 O O . MET A 1 96 ? 10.236 -2.546 -4.730 1.00 93.31 96 MET A O 1
ATOM 696 N N . TYR A 1 97 ? 9.607 -2.812 -2.595 1.00 93.50 97 TYR A N 1
ATOM 697 C CA . TYR A 1 97 ? 10.536 -1.788 -2.100 1.00 93.50 97 TYR A CA 1
ATOM 698 C C . TYR A 1 97 ? 12.006 -2.209 -2.247 1.00 93.50 97 TYR A C 1
ATOM 700 O O . TYR A 1 97 ? 12.870 -1.398 -2.602 1.00 93.50 97 TYR A O 1
ATOM 708 N N . TRP A 1 98 ? 12.321 -3.483 -1.999 1.00 89.81 98 TRP A N 1
ATOM 709 C CA . TRP A 1 98 ? 13.682 -3.992 -2.170 1.00 89.81 98 TRP A CA 1
ATOM 710 C C . TRP A 1 98 ? 14.098 -4.087 -3.640 1.00 89.81 98 TRP A C 1
ATOM 712 O O . TRP A 1 98 ? 15.283 -3.896 -3.940 1.00 89.81 98 TRP A O 1
ATOM 722 N N . TRP A 1 99 ? 13.142 -4.307 -4.548 1.00 89.50 99 TRP A N 1
ATOM 723 C CA . TRP A 1 99 ? 13.379 -4.254 -5.986 1.00 89.50 99 TRP A CA 1
ATOM 724 C C . TRP A 1 99 ? 13.634 -2.835 -6.476 1.00 89.50 99 TRP A C 1
ATOM 726 O O . TRP A 1 99 ? 14.723 -2.553 -6.977 1.00 89.50 99 TRP A O 1
ATOM 736 N N . LEU A 1 100 ? 12.644 -1.957 -6.312 1.00 91.38 100 LEU A N 1
ATOM 737 C CA . LEU A 1 100 ? 12.595 -0.679 -7.015 1.00 91.38 100 LEU A CA 1
ATOM 738 C C . LEU A 1 100 ? 13.411 0.410 -6.313 1.00 91.38 100 LEU A C 1
ATOM 740 O O . LEU A 1 100 ? 14.166 1.125 -6.963 1.00 91.38 100 LEU A O 1
ATOM 744 N N . CYS A 1 101 ? 13.311 0.515 -4.987 1.00 90.50 101 CYS A N 1
ATOM 745 C CA . CYS A 1 101 ? 13.982 1.576 -4.230 1.00 90.50 101 CYS A CA 1
ATOM 746 C C . CYS A 1 101 ? 15.385 1.137 -3.788 1.00 90.50 101 CYS A C 1
ATOM 748 O O . CYS A 1 101 ? 16.371 1.856 -3.952 1.00 90.50 101 CYS A O 1
ATOM 750 N N . SER A 1 102 ? 15.512 -0.085 -3.257 1.00 80.88 102 SER A N 1
ATOM 751 C CA . SER A 1 102 ? 16.777 -0.543 -2.658 1.00 80.88 102 SER A CA 1
ATOM 752 C C . SER A 1 102 ? 17.782 -1.143 -3.650 1.00 80.88 102 SER A C 1
ATOM 754 O O . SER A 1 102 ? 18.896 -1.464 -3.227 1.00 80.88 102 SER A O 1
ATOM 756 N N . HIS A 1 103 ? 17.406 -1.335 -4.923 1.00 72.56 103 HIS A N 1
ATOM 757 C CA . HIS A 1 103 ? 18.249 -1.927 -5.976 1.00 72.56 103 HIS A CA 1
ATOM 758 C C . HIS A 1 103 ? 18.903 -3.264 -5.561 1.00 72.56 103 HIS A C 1
ATOM 760 O O . HIS A 1 103 ? 20.048 -3.558 -5.915 1.00 72.56 103 HIS A O 1
ATOM 766 N N . ARG A 1 104 ? 18.208 -4.063 -4.733 1.00 70.12 104 ARG A N 1
ATOM 767 C CA . ARG A 1 104 ? 18.791 -5.270 -4.126 1.00 70.12 104 ARG A CA 1
ATOM 768 C C . ARG A 1 104 ? 18.686 -6.507 -4.996 1.00 70.12 104 ARG A C 1
ATOM 770 O O . ARG A 1 104 ? 19.512 -7.392 -4.821 1.00 70.12 104 ARG A O 1
ATOM 777 N N . TYR A 1 105 ? 17.720 -6.591 -5.900 1.00 67.12 105 TYR A N 1
ATOM 778 C CA . TYR A 1 105 ? 17.599 -7.743 -6.791 1.00 67.12 105 TYR A CA 1
ATOM 779 C C . TYR A 1 105 ? 18.461 -7.605 -8.050 1.00 67.12 105 TYR A C 1
ATOM 781 O O . TYR A 1 105 ? 18.885 -6.489 -8.364 1.00 67.12 105 TYR A O 1
ATOM 789 N N . PRO A 1 106 ? 18.725 -8.718 -8.766 1.00 63.97 106 PRO A N 1
ATOM 790 C CA . PRO A 1 106 ? 19.482 -8.691 -10.007 1.00 63.97 106 PRO A CA 1
ATOM 791 C C . PRO A 1 106 ? 18.933 -7.642 -10.974 1.00 63.97 106 PRO A C 1
ATOM 793 O O . PRO A 1 106 ? 17.770 -7.665 -11.370 1.00 63.97 106 PRO A O 1
ATOM 796 N N . SER A 1 107 ? 19.804 -6.711 -11.335 1.00 61.09 107 SER A N 1
ATOM 797 C CA . SER A 1 107 ? 19.562 -5.641 -12.298 1.00 61.09 107 SER A CA 1
ATOM 798 C C . SER A 1 107 ? 20.717 -5.657 -13.298 1.00 61.09 107 SER A C 1
ATOM 800 O O . SER A 1 107 ? 21.823 -6.035 -12.907 1.00 61.09 107 SER A O 1
ATOM 802 N N . PRO A 1 108 ? 20.547 -5.211 -14.555 1.00 62.03 108 PRO A N 1
ATOM 803 C CA . PRO A 1 108 ? 21.672 -5.052 -15.479 1.00 62.03 108 PRO A CA 1
ATOM 804 C C . PRO A 1 108 ? 22.824 -4.211 -14.895 1.00 62.03 108 PRO A C 1
ATOM 806 O O . PRO A 1 108 ? 23.986 -4.466 -15.196 1.00 62.03 108 PRO A O 1
ATOM 809 N N . ALA A 1 109 ? 22.514 -3.256 -14.007 1.00 62.47 109 ALA A N 1
ATOM 810 C CA . ALA A 1 109 ? 23.498 -2.436 -13.295 1.00 62.47 109 ALA A CA 1
ATOM 811 C C . ALA A 1 109 ? 24.123 -3.118 -12.057 1.00 62.47 109 ALA A C 1
ATOM 813 O O . ALA A 1 109 ? 25.143 -2.656 -11.551 1.00 62.47 109 ALA A O 1
ATOM 814 N N . ASN A 1 110 ? 23.521 -4.198 -11.552 1.00 60.28 110 ASN A N 1
ATOM 815 C CA . ASN A 1 110 ? 24.036 -4.988 -10.435 1.00 60.28 110 ASN A CA 1
ATOM 816 C C . ASN A 1 110 ? 23.669 -6.480 -10.614 1.00 60.28 110 ASN A C 1
ATOM 818 O O . ASN A 1 110 ? 22.690 -6.954 -10.026 1.00 60.28 110 ASN A O 1
ATOM 822 N N . PRO A 1 111 ? 24.421 -7.231 -11.443 1.00 59.38 111 PRO A N 1
ATOM 823 C CA . PRO A 1 111 ? 24.153 -8.648 -11.701 1.00 59.38 111 PRO A CA 1
ATOM 824 C C . PRO A 1 111 ? 24.504 -9.547 -10.504 1.00 59.38 111 PRO A C 1
ATOM 826 O O . PRO A 1 111 ? 24.032 -10.679 -10.416 1.00 59.38 111 PRO A O 1
ATOM 829 N N . ALA A 1 112 ? 25.307 -9.049 -9.558 1.00 56.59 112 ALA A N 1
ATOM 830 C CA . ALA A 1 112 ? 25.533 -9.702 -8.279 1.00 56.59 112 ALA A CA 1
ATOM 831 C C . ALA A 1 112 ? 24.349 -9.412 -7.341 1.00 56.59 112 ALA A C 1
ATOM 833 O O . ALA A 1 112 ? 24.275 -8.353 -6.713 1.00 56.59 112 ALA A O 1
ATOM 834 N N . GLY A 1 113 ? 23.431 -10.380 -7.241 1.00 58.16 113 GLY A N 1
ATOM 835 C CA . GLY A 1 113 ? 22.325 -10.367 -6.278 1.00 58.16 113 GLY A CA 1
ATOM 836 C C . GLY A 1 113 ? 22.784 -10.132 -4.825 1.00 58.16 113 GLY A C 1
ATOM 837 O O . GLY A 1 113 ? 23.979 -10.162 -4.512 1.00 58.16 113 GLY A O 1
ATOM 838 N N . PRO A 1 114 ? 21.853 -9.859 -3.898 1.00 56.38 114 PRO A N 1
ATOM 839 C CA . PRO A 1 114 ? 22.168 -9.130 -2.679 1.00 56.38 114 PRO A CA 1
ATOM 840 C C . PRO A 1 114 ? 22.960 -9.980 -1.678 1.00 56.38 114 PRO A C 1
ATOM 842 O O . PRO A 1 114 ? 22.396 -10.685 -0.848 1.00 56.38 114 PRO A O 1
ATOM 845 N N . LEU A 1 115 ? 24.285 -9.803 -1.660 1.00 54.25 115 LEU A N 1
ATOM 846 C CA . LEU A 1 115 ? 25.237 -10.426 -0.717 1.00 54.25 115 LEU A CA 1
ATOM 847 C C . LEU A 1 115 ? 25.015 -10.068 0.774 1.00 54.25 115 LEU A C 1
ATOM 849 O O . LEU A 1 115 ? 25.833 -10.408 1.630 1.00 54.25 115 LEU A O 1
ATOM 853 N N . LYS A 1 116 ? 23.954 -9.327 1.106 1.00 60.91 116 LYS A N 1
ATOM 854 C CA . LYS A 1 116 ? 23.594 -8.899 2.463 1.00 60.91 116 LYS A CA 1
ATOM 855 C C . LYS A 1 116 ? 22.076 -8.945 2.625 1.00 60.91 116 LYS A C 1
ATOM 857 O O . LYS A 1 116 ? 21.381 -8.537 1.690 1.00 60.91 116 LYS A O 1
ATOM 862 N N . PRO A 1 117 ? 21.559 -9.313 3.814 1.00 65.38 117 PRO A N 1
ATOM 863 C CA . PRO A 1 117 ? 20.127 -9.259 4.080 1.00 65.38 117 PRO A CA 1
ATOM 864 C C . PRO A 1 117 ? 19.568 -7.856 3.781 1.00 65.38 117 PRO A C 1
ATOM 866 O O . PRO A 1 117 ? 20.286 -6.848 3.919 1.00 65.38 117 PRO A O 1
ATOM 869 N N . PRO A 1 118 ? 18.309 -7.763 3.329 1.00 73.56 118 PRO A N 1
ATOM 870 C CA . PRO A 1 118 ? 17.680 -6.477 3.089 1.00 73.56 118 PRO A CA 1
ATOM 871 C C . PRO A 1 118 ? 17.520 -5.692 4.405 1.00 73.56 118 PRO A C 1
ATOM 873 O O . PRO A 1 118 ? 17.395 -6.287 5.482 1.00 73.56 118 PRO A O 1
ATOM 876 N N . PRO A 1 119 ? 17.558 -4.349 4.356 1.00 76.12 119 PRO A N 1
ATOM 877 C CA . PRO A 1 119 ? 17.308 -3.531 5.532 1.00 76.12 119 PRO A CA 1
ATOM 878 C C . PRO A 1 119 ? 15.858 -3.709 5.997 1.00 76.12 119 PRO A C 1
ATOM 880 O O . PRO A 1 119 ? 14.932 -3.801 5.192 1.00 76.12 119 PRO A O 1
ATOM 883 N N . LYS A 1 120 ? 15.656 -3.730 7.318 1.00 83.81 120 LYS A N 1
ATOM 884 C CA . LYS A 1 120 ? 14.325 -3.858 7.915 1.00 83.81 120 LYS A CA 1
ATOM 885 C C . LYS A 1 120 ? 13.479 -2.616 7.619 1.00 83.81 120 LYS A C 1
ATOM 887 O O . LYS A 1 120 ? 13.770 -1.542 8.149 1.00 83.81 120 LYS A O 1
ATOM 892 N N . LEU A 1 121 ? 12.412 -2.806 6.850 1.00 88.88 121 LEU A N 1
ATOM 893 C CA . LEU A 1 121 ? 11.403 -1.791 6.559 1.00 88.88 121 LEU A CA 1
ATOM 894 C C . LEU A 1 121 ? 10.654 -1.334 7.816 1.00 88.88 121 LEU A C 1
ATOM 896 O O . LEU A 1 121 ? 10.409 -2.116 8.746 1.00 88.88 121 LEU A O 1
ATOM 900 N N . LYS A 1 122 ? 10.292 -0.046 7.848 1.00 90.81 122 LYS A N 1
ATOM 901 C CA . LYS A 1 122 ? 9.492 0.553 8.929 1.00 90.81 122 LYS A CA 1
ATOM 902 C C . LYS A 1 122 ? 8.020 0.752 8.548 1.00 90.81 122 LYS A C 1
ATOM 904 O O . LYS A 1 122 ? 7.209 0.950 9.452 1.00 90.81 122 LYS A O 1
ATOM 909 N N . TYR A 1 123 ? 7.681 0.652 7.261 1.00 92.62 123 TYR A N 1
ATOM 910 C CA . TYR A 1 123 ? 6.350 0.899 6.684 1.00 92.62 123 TYR A CA 1
ATOM 911 C C . TYR A 1 123 ? 5.807 2.308 6.964 1.00 92.62 123 TYR A C 1
ATOM 913 O O . TYR A 1 123 ? 4.639 2.502 7.302 1.00 92.62 123 TYR A O 1
ATOM 921 N N . THR A 1 124 ? 6.676 3.307 6.849 1.00 95.00 124 THR A N 1
ATOM 922 C CA . THR A 1 124 ? 6.342 4.727 6.970 1.00 95.00 124 THR A CA 1
ATOM 923 C C . THR A 1 124 ? 5.769 5.286 5.669 1.00 95.00 124 THR A C 1
ATOM 925 O O . THR A 1 124 ? 6.075 4.814 4.576 1.00 95.00 124 THR A O 1
ATOM 928 N N . MET A 1 125 ? 5.007 6.378 5.771 1.00 94.88 125 MET A N 1
ATOM 929 C CA . MET A 1 125 ? 4.530 7.128 4.599 1.00 94.88 125 MET A CA 1
ATOM 930 C C . MET A 1 125 ? 5.669 7.674 3.720 1.00 94.88 125 MET A C 1
ATOM 932 O O . MET A 1 125 ? 5.460 7.892 2.531 1.00 94.88 125 MET A O 1
ATOM 936 N N . LYS A 1 126 ? 6.876 7.874 4.277 1.00 94.81 126 LYS A N 1
ATOM 937 C CA . LYS A 1 126 ? 8.055 8.298 3.508 1.00 94.81 126 LYS A CA 1
ATOM 938 C C . LYS A 1 126 ? 8.562 7.176 2.599 1.00 94.81 126 LYS A C 1
ATOM 940 O O . LYS A 1 126 ? 8.715 7.407 1.407 1.00 94.81 126 LYS A O 1
ATOM 945 N N . GLU A 1 127 ? 8.785 5.983 3.155 1.00 95.19 127 GLU A N 1
ATOM 946 C CA . GLU A 1 127 ? 9.182 4.797 2.376 1.00 95.19 127 GLU A CA 1
ATOM 947 C C . GLU A 1 127 ? 8.106 4.457 1.322 1.00 95.19 127 GLU A C 1
ATOM 949 O O . GLU A 1 127 ? 8.437 4.068 0.208 1.00 95.19 127 GLU A O 1
ATOM 954 N N . TYR A 1 128 ? 6.819 4.682 1.625 1.00 96.44 128 TYR A N 1
ATOM 955 C CA . TYR A 1 128 ? 5.754 4.491 0.636 1.00 96.44 128 TYR A CA 1
ATOM 956 C C . TYR A 1 128 ? 5.753 5.531 -0.497 1.00 96.44 128 TYR A C 1
ATOM 958 O O . TYR A 1 128 ? 5.512 5.172 -1.646 1.00 96.44 128 TYR A O 1
ATOM 966 N N . ARG A 1 129 ? 6.034 6.812 -0.216 1.00 95.25 129 ARG A N 1
ATOM 967 C CA . ARG A 1 129 ? 6.157 7.838 -1.270 1.00 95.25 129 ARG A CA 1
ATOM 968 C C . ARG A 1 129 ? 7.340 7.552 -2.201 1.00 95.25 129 ARG A C 1
ATOM 970 O O . ARG A 1 129 ? 7.224 7.732 -3.407 1.00 95.25 129 ARG A O 1
ATOM 977 N N . GLU A 1 130 ? 8.446 7.062 -1.647 1.00 94.62 130 GLU A N 1
ATOM 978 C CA . GLU A 1 130 ? 9.599 6.588 -2.421 1.00 94.62 130 GLU A CA 1
ATOM 979 C C . GLU A 1 130 ? 9.209 5.412 -3.334 1.00 94.62 130 GLU A C 1
ATOM 981 O O . GLU A 1 130 ? 9.461 5.462 -4.537 1.00 94.62 130 GLU A O 1
ATOM 986 N N . LEU A 1 131 ? 8.496 4.413 -2.794 1.00 95.31 131 LEU A N 1
ATOM 987 C CA . LEU A 1 131 ? 7.956 3.298 -3.578 1.00 95.31 131 LEU A CA 1
ATOM 988 C C . LEU A 1 131 ? 7.049 3.766 -4.718 1.00 95.31 131 LEU A C 1
ATOM 990 O O . LEU A 1 131 ? 7.189 3.299 -5.847 1.00 95.31 131 LEU A O 1
ATOM 994 N N . TRP A 1 132 ? 6.118 4.673 -4.416 1.00 94.56 132 TRP A N 1
ATOM 995 C CA . TRP A 1 132 ? 5.186 5.235 -5.387 1.00 94.56 132 TRP A CA 1
ATOM 996 C C . TRP A 1 132 ? 5.926 5.850 -6.577 1.00 94.56 132 TRP A C 1
ATOM 998 O O . TRP A 1 132 ? 5.617 5.510 -7.717 1.00 94.56 132 TRP A O 1
ATOM 1008 N N . GLY A 1 133 ? 6.939 6.685 -6.317 1.00 92.50 133 GLY A N 1
ATOM 1009 C CA . GLY A 1 133 ? 7.772 7.283 -7.361 1.00 92.50 133 GLY A CA 1
ATOM 1010 C C . GLY A 1 133 ? 8.430 6.228 -8.251 1.00 92.50 133 GLY A C 1
ATOM 1011 O O . GLY A 1 133 ? 8.206 6.221 -9.460 1.00 92.50 133 GLY A O 1
ATOM 1012 N N . CYS A 1 134 ? 9.165 5.280 -7.661 1.00 93.12 134 CYS A N 1
ATOM 1013 C CA . CYS A 1 134 ? 9.872 4.247 -8.427 1.00 93.12 134 CYS A CA 1
ATOM 1014 C C . CYS A 1 134 ? 8.920 3.310 -9.201 1.00 93.12 134 CYS A C 1
ATOM 1016 O O . CYS A 1 134 ? 9.238 2.883 -10.311 1.00 93.12 134 CYS A O 1
ATOM 1018 N N . ALA A 1 135 ? 7.741 2.996 -8.651 1.00 93.06 135 ALA A N 1
ATOM 1019 C CA . ALA A 1 135 ? 6.726 2.188 -9.330 1.00 93.06 135 ALA A CA 1
ATOM 1020 C C . ALA A 1 135 ? 6.091 2.931 -10.516 1.00 93.06 135 ALA A C 1
ATOM 1022 O O . ALA A 1 135 ? 5.915 2.344 -11.583 1.00 93.06 135 ALA A O 1
ATOM 1023 N N . ARG A 1 136 ? 5.787 4.229 -10.360 1.00 91.12 136 ARG A N 1
ATOM 1024 C CA . ARG A 1 136 ? 5.276 5.089 -11.442 1.00 91.12 136 ARG A CA 1
ATOM 1025 C C . ARG A 1 136 ? 6.314 5.295 -12.547 1.00 91.12 136 ARG A C 1
ATOM 1027 O O . ARG A 1 136 ? 5.946 5.237 -13.716 1.00 91.12 136 ARG A O 1
ATOM 1034 N N . GLU A 1 137 ? 7.588 5.465 -12.199 1.00 90.62 137 GLU A N 1
ATOM 1035 C CA . GLU A 1 137 ? 8.689 5.562 -13.167 1.00 90.62 137 GLU A CA 1
ATOM 1036 C C . GLU A 1 137 ? 8.840 4.265 -13.980 1.00 90.62 137 GLU A C 1
ATOM 1038 O O . GLU A 1 137 ? 8.898 4.304 -15.210 1.00 90.62 137 GLU A O 1
ATOM 1043 N N . LEU A 1 138 ? 8.842 3.101 -13.316 1.00 91.44 138 LEU A N 1
ATOM 1044 C CA . LEU A 1 138 ? 8.899 1.810 -14.005 1.00 91.44 138 LEU A CA 1
ATOM 1045 C C . LEU A 1 138 ? 7.674 1.593 -14.905 1.00 91.44 138 LEU A C 1
ATOM 1047 O O . LEU A 1 138 ? 7.840 1.182 -16.049 1.00 91.44 138 LEU A O 1
ATOM 1051 N N . LYS A 1 139 ? 6.466 1.910 -14.422 1.00 89.75 139 LYS A N 1
ATOM 1052 C CA . LYS A 1 139 ? 5.224 1.853 -15.208 1.00 89.75 139 LYS A CA 1
ATOM 1053 C C . LYS A 1 139 ? 5.331 2.695 -16.482 1.00 89.75 139 LYS A C 1
ATOM 1055 O O . LYS A 1 139 ? 5.130 2.160 -17.563 1.00 89.75 139 LYS A O 1
ATOM 1060 N N . ALA A 1 140 ? 5.735 3.962 -16.372 1.00 88.00 140 ALA A N 1
ATOM 1061 C CA . ALA A 1 140 ? 5.904 4.842 -17.528 1.00 88.00 140 ALA A CA 1
ATOM 1062 C C . ALA A 1 140 ? 6.963 4.319 -18.516 1.00 88.00 140 ALA A C 1
ATOM 1064 O O . ALA A 1 140 ? 6.803 4.435 -19.726 1.00 88.00 140 ALA A O 1
ATOM 1065 N N . ARG A 1 141 ? 8.046 3.701 -18.029 1.00 90.00 141 ARG A N 1
ATOM 1066 C CA . ARG A 1 141 ? 9.054 3.061 -18.891 1.00 90.00 141 ARG A CA 1
ATOM 1067 C C . ARG A 1 141 ? 8.531 1.808 -19.599 1.00 90.00 141 ARG A C 1
ATOM 1069 O O . ARG A 1 141 ? 8.937 1.566 -20.728 1.00 90.00 141 ARG A O 1
ATOM 1076 N N . LEU A 1 142 ? 7.667 1.029 -18.948 1.00 90.06 142 LEU A N 1
ATOM 1077 C CA . LEU A 1 142 ? 7.012 -0.145 -19.532 1.00 90.06 142 LEU A CA 1
ATOM 1078 C C . LEU A 1 142 ? 5.962 0.247 -20.579 1.00 90.06 142 LEU A C 1
ATOM 1080 O O . LEU A 1 142 ? 5.922 -0.358 -21.642 1.00 90.06 142 LEU A O 1
ATOM 1084 N N . ASP A 1 143 ? 5.183 1.298 -20.322 1.00 86.69 143 ASP A N 1
ATOM 1085 C CA . ASP A 1 143 ? 4.181 1.805 -21.269 1.00 86.69 143 ASP A CA 1
ATOM 1086 C C . ASP A 1 143 ? 4.816 2.399 -22.543 1.00 86.69 143 ASP A C 1
ATOM 1088 O O . ASP A 1 143 ? 4.194 2.397 -23.596 1.00 86.69 143 ASP A O 1
ATOM 1092 N N . ASN A 1 144 ? 6.068 2.866 -22.466 1.00 87.19 144 ASN A N 1
ATOM 1093 C CA . ASN A 1 144 ? 6.846 3.350 -23.615 1.00 87.19 144 ASN A CA 1
ATOM 1094 C C . ASN A 1 144 ? 7.624 2.236 -24.363 1.00 87.19 144 ASN A C 1
ATOM 1096 O O . ASN A 1 144 ? 8.393 2.551 -25.272 1.00 87.19 144 ASN A O 1
ATOM 1100 N N . LEU A 1 145 ? 7.516 0.961 -23.956 1.00 86.62 145 LEU A N 1
ATOM 1101 C CA . LEU A 1 145 ? 8.273 -0.152 -24.558 1.00 86.62 145 LEU A CA 1
ATOM 1102 C C . LEU A 1 145 ? 7.503 -0.910 -25.652 1.00 86.62 145 LEU A C 1
ATOM 1104 O O . LEU A 1 145 ? 8.136 -1.403 -26.584 1.00 86.62 145 LEU A O 1
ATOM 1108 N N . ASP A 1 146 ? 6.179 -1.026 -25.534 1.00 79.81 146 ASP A N 1
ATOM 1109 C CA . ASP A 1 146 ? 5.314 -1.713 -26.502 1.00 79.81 146 ASP A CA 1
ATOM 1110 C C . ASP A 1 146 ? 3.896 -1.124 -26.463 1.00 79.81 146 ASP A C 1
ATOM 1112 O O . ASP A 1 146 ? 3.149 -1.352 -25.509 1.00 79.81 146 ASP A O 1
ATOM 1116 N N . ASP A 1 147 ? 3.503 -0.417 -27.527 1.00 78.44 147 ASP A N 1
ATOM 1117 C CA . ASP A 1 147 ? 2.164 0.175 -27.678 1.00 78.44 147 ASP A CA 1
ATOM 1118 C C . ASP A 1 147 ? 1.028 -0.873 -27.614 1.00 78.44 147 ASP A C 1
ATOM 1120 O O . ASP A 1 147 ? -0.129 -0.523 -27.371 1.00 78.44 147 ASP A O 1
ATOM 1124 N N . ASN A 1 148 ? 1.331 -2.164 -27.819 1.00 81.19 148 ASN A N 1
ATOM 1125 C CA . ASN A 1 148 ? 0.357 -3.254 -27.731 1.00 81.19 148 ASN A CA 1
ATOM 1126 C C . ASN A 1 148 ? 0.242 -3.884 -26.330 1.00 81.19 148 ASN A C 1
ATOM 1128 O O . ASN A 1 148 ? -0.638 -4.729 -26.137 1.00 81.19 148 ASN A O 1
ATOM 1132 N N . HIS A 1 149 ? 1.095 -3.529 -25.356 1.00 80.94 149 HIS A N 1
ATOM 1133 C CA . HIS A 1 149 ? 1.115 -4.189 -24.045 1.00 80.94 149 HIS A CA 1
ATOM 1134 C C . HIS A 1 149 ? 1.066 -3.219 -22.857 1.00 80.94 149 HIS A C 1
ATOM 1136 O O . HIS A 1 149 ? 2.078 -2.757 -22.334 1.00 80.94 149 HIS A O 1
ATOM 1142 N N . LEU A 1 150 ? -0.146 -2.997 -22.343 1.00 84.19 150 LEU A N 1
ATOM 1143 C CA . LEU A 1 150 ? -0.370 -2.243 -21.111 1.00 84.19 150 LEU A CA 1
ATOM 1144 C C . LEU A 1 150 ? -0.101 -3.115 -19.877 1.00 84.19 150 LEU A C 1
ATOM 1146 O O . LEU A 1 150 ? -0.926 -3.944 -19.494 1.00 84.19 150 LEU A O 1
ATOM 1150 N N . PHE A 1 151 ? 1.027 -2.878 -19.210 1.00 88.88 151 PHE A N 1
ATOM 1151 C CA . PHE A 1 151 ? 1.328 -3.487 -17.912 1.00 88.88 151 PHE A CA 1
ATOM 1152 C C . PHE A 1 151 ? 0.506 -2.825 -16.802 1.00 88.88 151 PHE A C 1
ATOM 1154 O O . PHE A 1 151 ? 0.441 -1.598 -16.737 1.00 88.88 151 PHE A O 1
ATOM 1161 N N . SER A 1 152 ? -0.080 -3.597 -15.885 1.00 91.94 152 SER A N 1
ATOM 1162 C CA . SER A 1 152 ? -0.722 -3.046 -14.682 1.00 91.94 152 SER A CA 1
ATOM 1163 C C . SER A 1 152 ? 0.266 -2.909 -13.516 1.00 91.94 152 SER A C 1
ATOM 1165 O O . SER A 1 152 ? 1.305 -3.573 -13.476 1.00 91.94 152 SER A O 1
ATOM 1167 N N . MET A 1 153 ? -0.075 -2.107 -12.499 1.00 92.94 153 MET A N 1
ATOM 1168 C CA . MET A 1 153 ? 0.678 -2.096 -11.231 1.00 92.94 153 MET A CA 1
ATOM 1169 C C . MET A 1 153 ? 0.728 -3.485 -10.585 1.00 92.94 153 MET A C 1
ATOM 1171 O O . MET A 1 153 ? 1.743 -3.849 -9.998 1.00 92.94 153 MET A O 1
ATOM 1175 N N . GLN A 1 154 ? -0.315 -4.301 -10.762 1.00 93.31 154 GLN A N 1
ATOM 1176 C CA . GLN A 1 154 ? -0.330 -5.671 -10.252 1.00 93.31 154 GLN A CA 1
ATOM 1177 C C . GLN A 1 154 ? 0.651 -6.589 -10.984 1.00 93.31 154 GLN A C 1
ATOM 1179 O O . GLN A 1 154 ? 1.122 -7.560 -10.403 1.00 93.31 154 GLN A O 1
ATOM 1184 N N . ASP A 1 155 ? 0.983 -6.319 -12.245 1.00 93.69 155 ASP A N 1
ATOM 1185 C CA . ASP A 1 155 ? 1.987 -7.107 -12.970 1.00 93.69 155 ASP A CA 1
ATOM 1186 C C . ASP A 1 155 ? 3.401 -6.760 -12.494 1.00 93.69 155 ASP A C 1
ATOM 1188 O O . ASP A 1 155 ? 4.234 -7.653 -12.335 1.00 93.69 155 ASP A O 1
ATOM 1192 N N . ILE A 1 156 ? 3.629 -5.493 -12.129 1.00 94.38 156 ILE A N 1
ATOM 1193 C CA . ILE A 1 156 ? 4.840 -5.048 -11.426 1.00 94.38 156 ILE A CA 1
ATOM 1194 C C . ILE A 1 156 ? 4.919 -5.692 -10.026 1.00 94.38 156 ILE A C 1
ATOM 1196 O O . ILE A 1 156 ? 5.967 -6.224 -9.664 1.00 94.38 156 ILE A O 1
ATOM 1200 N N . GLU A 1 157 ? 3.823 -5.724 -9.256 1.00 95.12 157 GLU A N 1
ATOM 1201 C CA . GLU A 1 157 ? 3.748 -6.415 -7.953 1.00 95.12 157 GLU A CA 1
ATOM 1202 C C . GLU A 1 157 ? 4.068 -7.920 -8.075 1.00 95.12 157 GLU A C 1
ATOM 1204 O O . GLU A 1 157 ? 4.888 -8.448 -7.318 1.00 95.12 157 GLU A O 1
ATOM 1209 N N . LYS A 1 158 ? 3.471 -8.616 -9.056 1.00 94.06 158 LYS A N 1
ATOM 1210 C CA . LYS A 1 158 ? 3.734 -10.041 -9.344 1.00 94.06 158 LYS A CA 1
ATOM 1211 C C . LYS A 1 158 ? 5.199 -10.274 -9.721 1.00 94.06 158 LYS A C 1
ATOM 1213 O O . LYS A 1 158 ? 5.815 -11.208 -9.208 1.00 94.06 158 LYS A O 1
ATOM 1218 N N . ALA A 1 159 ? 5.765 -9.429 -10.586 1.00 92.94 159 ALA A N 1
ATOM 1219 C CA . ALA A 1 159 ? 7.170 -9.510 -10.979 1.00 92.94 159 ALA A CA 1
ATOM 1220 C C . ALA A 1 159 ? 8.097 -9.326 -9.768 1.00 92.94 159 ALA A C 1
ATOM 1222 O O . ALA A 1 159 ? 8.991 -10.146 -9.558 1.00 92.94 159 ALA A O 1
ATOM 1223 N N . ALA A 1 160 ? 7.831 -8.326 -8.919 1.00 92.06 160 ALA A N 1
ATOM 1224 C CA . ALA A 1 160 ? 8.571 -8.099 -7.681 1.00 92.06 160 ALA A CA 1
ATOM 1225 C C . ALA A 1 160 ? 8.552 -9.335 -6.770 1.00 92.06 160 ALA A C 1
ATOM 1227 O O . ALA A 1 160 ? 9.600 -9.764 -6.287 1.00 92.06 160 ALA A O 1
ATOM 1228 N N . PHE A 1 161 ? 7.377 -9.945 -6.584 1.00 91.25 161 PHE A N 1
ATOM 1229 C CA . PHE A 1 161 ? 7.219 -11.144 -5.764 1.00 91.25 161 PHE A CA 1
ATOM 1230 C C . PHE A 1 161 ? 8.028 -12.335 -6.300 1.00 91.25 161 PHE A C 1
ATOM 1232 O O . PHE A 1 161 ? 8.737 -12.986 -5.529 1.00 91.25 161 PHE A O 1
ATOM 1239 N N . VAL A 1 162 ? 7.963 -12.602 -7.611 1.00 90.19 162 VAL A N 1
ATOM 1240 C CA . VAL A 1 162 ? 8.710 -13.696 -8.261 1.00 90.19 162 VAL A CA 1
ATOM 1241 C C . VAL A 1 162 ? 10.219 -13.468 -8.176 1.00 90.19 162 VAL A C 1
ATOM 1243 O O . VAL A 1 162 ? 10.956 -14.394 -7.838 1.00 90.19 162 VAL A O 1
ATOM 1246 N N . ILE A 1 163 ? 10.683 -12.241 -8.425 1.00 85.75 163 ILE A N 1
ATOM 1247 C CA . ILE A 1 163 ? 12.097 -11.861 -8.308 1.00 85.75 163 ILE A CA 1
ATOM 1248 C C . ILE A 1 163 ? 12.573 -12.015 -6.855 1.00 85.75 163 ILE A C 1
ATOM 1250 O O . ILE A 1 163 ? 13.636 -12.589 -6.609 1.00 85.75 163 ILE A O 1
ATOM 1254 N N . GLY A 1 164 ? 11.766 -11.576 -5.884 1.00 83.19 164 GLY A N 1
ATOM 1255 C CA . GLY A 1 164 ? 12.069 -11.692 -4.457 1.00 83.19 164 GLY A CA 1
ATOM 1256 C C . GLY A 1 164 ? 12.153 -13.127 -3.938 1.00 83.19 164 GLY A C 1
ATOM 1257 O O . GLY A 1 164 ? 12.892 -13.387 -2.990 1.00 83.19 164 GLY A O 1
ATOM 1258 N N . HIS A 1 165 ? 11.466 -14.058 -4.601 1.00 83.50 165 HIS A N 1
ATOM 1259 C CA . HIS A 1 165 ? 11.419 -15.478 -4.255 1.00 83.50 165 HIS A CA 1
ATOM 1260 C C . HIS A 1 165 ? 12.090 -16.372 -5.313 1.00 83.50 165 HIS A C 1
ATOM 1262 O O . HIS A 1 1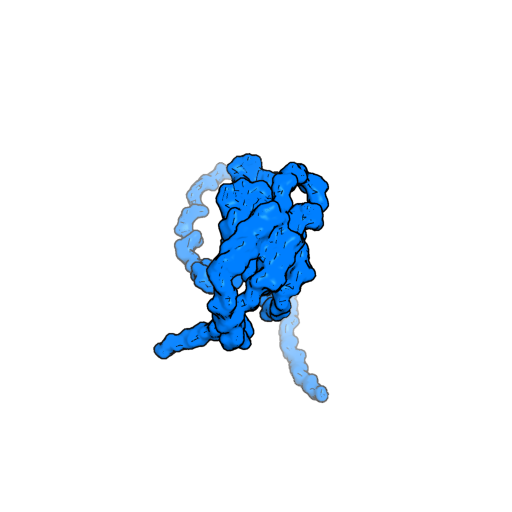65 ? 11.799 -17.567 -5.388 1.00 83.50 165 HIS A O 1
ATOM 1268 N N . PHE A 1 166 ? 13.011 -15.828 -6.120 1.00 79.69 166 PHE A N 1
ATOM 1269 C CA . PHE A 1 166 ? 13.628 -16.560 -7.232 1.00 79.69 166 PHE A CA 1
ATOM 1270 C C . PHE A 1 166 ? 14.332 -17.855 -6.786 1.00 79.69 166 PHE A C 1
ATOM 1272 O O . PHE A 1 166 ? 14.228 -18.879 -7.462 1.00 79.69 166 PHE A O 1
ATOM 1279 N N . GLU A 1 167 ? 14.965 -17.867 -5.610 1.00 75.44 167 GLU A N 1
ATOM 1280 C CA . GLU A 1 167 ? 15.572 -19.075 -5.023 1.00 75.44 167 GLU A CA 1
ATOM 1281 C C . GLU A 1 167 ? 14.537 -20.169 -4.698 1.00 75.44 167 GLU A C 1
ATOM 1283 O O . GLU A 1 167 ? 14.816 -21.358 -4.848 1.00 75.44 167 GLU A O 1
ATOM 1288 N N . CYS A 1 168 ? 13.315 -19.783 -4.321 1.00 76.62 168 CYS A N 1
ATOM 1289 C CA . CYS A 1 168 ? 12.208 -20.699 -4.035 1.00 76.62 168 CYS A CA 1
ATOM 1290 C C . CYS A 1 168 ? 11.486 -21.200 -5.298 1.00 76.62 168 CYS A C 1
ATOM 1292 O O . CYS A 1 168 ? 10.665 -22.109 -5.204 1.00 76.62 168 CYS A O 1
ATOM 1294 N N . SER A 1 169 ? 11.771 -20.625 -6.471 1.00 70.56 169 SER A N 1
ATOM 1295 C CA . SER A 1 169 ? 11.064 -20.925 -7.725 1.00 70.56 169 SER A CA 1
ATOM 1296 C C . SER A 1 169 ? 11.467 -22.250 -8.392 1.00 70.56 169 SER A C 1
ATOM 1298 O O . SER A 1 169 ? 10.833 -22.668 -9.356 1.00 70.56 169 SER A O 1
ATOM 1300 N N . GLY A 1 170 ? 12.554 -22.887 -7.940 1.00 68.31 170 GLY A N 1
ATOM 1301 C CA . GLY A 1 170 ? 13.168 -24.051 -8.597 1.00 68.31 170 GLY A CA 1
ATOM 1302 C C . GLY A 1 170 ? 14.022 -23.717 -9.833 1.00 68.31 170 GLY A C 1
ATOM 1303 O O . GLY A 1 170 ? 14.897 -24.502 -10.200 1.00 68.31 170 GLY A O 1
ATOM 1304 N N . TYR A 1 171 ? 13.870 -22.530 -10.431 1.00 64.69 171 TYR A N 1
ATOM 1305 C CA . TYR A 1 171 ? 14.703 -22.092 -11.561 1.00 64.69 171 TYR A CA 1
ATOM 1306 C C . TYR A 1 171 ? 16.142 -21.748 -11.145 1.00 64.69 171 TYR A C 1
ATOM 1308 O O . TYR A 1 171 ? 17.074 -21.962 -11.921 1.00 64.69 171 TYR A O 1
ATOM 1316 N N . ALA A 1 172 ? 16.358 -21.303 -9.901 1.00 58.88 172 ALA A N 1
ATOM 1317 C CA . ALA A 1 172 ? 17.694 -21.009 -9.377 1.00 58.88 172 ALA A CA 1
ATOM 1318 C C . ALA A 1 172 ? 18.633 -22.234 -9.397 1.00 58.88 172 ALA A C 1
ATOM 1320 O O . ALA A 1 172 ? 19.817 -22.104 -9.702 1.00 58.88 172 ALA A O 1
ATOM 1321 N N . THR A 1 173 ? 18.109 -23.438 -9.141 1.00 53.28 173 THR A N 1
ATOM 1322 C CA . THR A 1 173 ? 18.895 -24.682 -9.200 1.00 53.28 173 THR A CA 1
ATOM 1323 C C . THR A 1 173 ? 19.170 -25.157 -10.627 1.00 53.28 173 THR A C 1
ATOM 1325 O O . THR A 1 173 ? 20.217 -25.756 -10.862 1.00 53.28 173 THR A O 1
ATOM 1328 N N .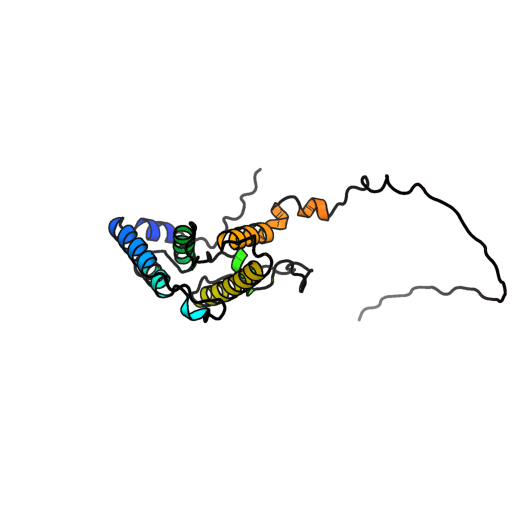 ALA A 1 174 ? 18.285 -24.851 -11.583 1.00 50.88 174 ALA A N 1
ATOM 1329 C CA . ALA A 1 174 ? 18.478 -25.179 -12.999 1.00 50.88 174 ALA A CA 1
ATOM 1330 C C . ALA A 1 174 ? 19.554 -24.297 -13.662 1.00 50.88 174 ALA A C 1
ATOM 1332 O O . ALA A 1 174 ? 20.318 -24.773 -14.496 1.00 50.88 174 ALA A O 1
ATOM 1333 N N . ALA A 1 175 ? 19.669 -23.029 -13.253 1.00 52.78 175 ALA A N 1
ATOM 1334 C CA . ALA A 1 175 ? 20.736 -22.138 -13.715 1.00 52.78 175 ALA A CA 1
ATOM 1335 C C . ALA A 1 175 ? 22.115 -22.474 -13.104 1.00 52.78 175 ALA A C 1
ATOM 1337 O O . ALA A 1 175 ? 23.143 -22.216 -13.726 1.00 52.78 175 ALA A O 1
ATOM 1338 N N . ALA A 1 176 ? 22.147 -23.048 -11.894 1.00 54.09 176 ALA A N 1
ATOM 1339 C CA . ALA A 1 176 ? 23.384 -23.392 -11.185 1.00 54.09 176 ALA A CA 1
ATOM 1340 C C . ALA A 1 176 ? 23.981 -24.759 -11.582 1.00 54.09 176 ALA A C 1
ATOM 1342 O O . ALA A 1 176 ? 25.179 -24.967 -11.407 1.00 54.09 176 ALA A O 1
ATOM 1343 N N . ASN A 1 177 ? 23.168 -25.674 -12.120 1.00 45.88 177 ASN A N 1
ATOM 1344 C CA . ASN A 1 177 ? 23.606 -26.947 -12.694 1.00 45.88 177 ASN A CA 1
ATOM 1345 C C . ASN A 1 177 ? 23.060 -27.083 -14.125 1.00 45.88 177 ASN A C 1
ATOM 1347 O O . ASN A 1 177 ? 21.998 -27.679 -14.308 1.00 45.88 177 ASN A O 1
ATOM 1351 N N . PRO A 1 178 ? 23.763 -26.567 -15.150 1.00 45.53 178 PRO A N 1
ATOM 1352 C CA . PRO A 1 178 ? 23.448 -26.920 -16.526 1.00 45.53 178 PRO A CA 1
ATOM 1353 C C . PRO A 1 178 ? 23.704 -28.420 -16.725 1.00 45.53 178 PRO A C 1
ATOM 1355 O O . PRO A 1 178 ? 24.845 -28.880 -16.635 1.00 45.53 178 PRO A O 1
ATOM 1358 N N . ASP A 1 179 ? 22.646 -29.186 -17.000 1.00 45.09 179 ASP A N 1
ATOM 1359 C CA . ASP A 1 179 ? 22.771 -30.598 -17.362 1.00 45.09 179 ASP A CA 1
ATOM 1360 C C . ASP A 1 179 ? 23.722 -30.747 -18.567 1.00 45.09 179 ASP A C 1
ATOM 1362 O O . ASP A 1 179 ? 23.488 -30.132 -19.613 1.00 45.09 179 ASP A O 1
ATOM 1366 N N . PRO A 1 180 ? 24.765 -31.599 -18.502 1.00 43.62 180 PRO A N 1
ATOM 1367 C CA . PRO A 1 180 ? 25.774 -31.719 -19.560 1.00 43.62 180 PRO A CA 1
ATOM 1368 C C . PRO A 1 180 ? 25.270 -32.455 -20.822 1.00 43.62 180 PRO A C 1
ATOM 1370 O O . PRO A 1 180 ? 26.059 -33.045 -21.557 1.00 43.62 180 PRO A O 1
ATOM 1373 N N . LYS A 1 181 ? 23.953 -32.474 -21.075 1.00 41.22 181 LYS A N 1
ATOM 1374 C CA . LYS A 1 181 ? 23.296 -33.297 -22.107 1.00 41.22 181 LYS A CA 1
ATOM 1375 C C . LYS A 1 181 ? 22.636 -32.533 -23.258 1.00 41.22 181 LYS A C 1
ATOM 1377 O O . LYS A 1 181 ? 22.117 -33.180 -24.161 1.00 41.22 181 LYS A O 1
ATOM 1382 N N . THR A 1 182 ? 22.741 -31.204 -23.306 1.00 35.28 182 THR A N 1
ATOM 1383 C CA . THR A 1 182 ? 22.268 -30.396 -24.457 1.00 35.28 182 THR A CA 1
ATOM 1384 C C . THR A 1 182 ? 23.419 -29.808 -25.288 1.00 35.28 182 THR A C 1
ATOM 1386 O O . THR A 1 182 ? 23.233 -28.867 -26.050 1.00 35.28 182 THR A O 1
ATOM 1389 N N . ALA A 1 183 ? 24.620 -30.386 -25.176 1.00 36.81 183 ALA A N 1
ATOM 1390 C CA . ALA A 1 183 ? 25.807 -30.028 -25.959 1.00 36.81 183 ALA A CA 1
ATOM 1391 C C . ALA A 1 183 ? 26.223 -31.147 -26.939 1.00 36.81 183 ALA A C 1
ATOM 1393 O O . ALA A 1 183 ? 27.400 -31.477 -27.054 1.00 36.81 183 ALA A O 1
ATOM 1394 N N . SER A 1 184 ? 25.258 -31.759 -27.638 1.00 38.00 184 SER A N 1
ATOM 1395 C CA . SER A 1 184 ? 25.544 -32.626 -28.792 1.00 38.00 184 SER A CA 1
ATOM 1396 C C . SER A 1 184 ? 24.334 -32.761 -29.724 1.00 38.00 184 SER A C 1
ATOM 1398 O O . SER A 1 184 ? 23.514 -33.660 -29.549 1.00 38.00 184 SER A O 1
ATOM 1400 N N . SER A 1 185 ? 24.196 -31.831 -30.681 1.00 32.44 185 SER A N 1
ATOM 1401 C CA . SER A 1 185 ? 23.578 -32.045 -32.015 1.00 32.44 185 SER A CA 1
ATOM 1402 C C . SER A 1 185 ? 23.333 -30.732 -32.786 1.00 32.44 185 SER A C 1
ATOM 1404 O O . SER A 1 185 ? 22.192 -30.344 -33.014 1.00 32.44 185 SER A O 1
ATOM 1406 N N . LYS A 1 186 ? 24.409 -30.062 -33.236 1.00 32.53 186 LYS A N 1
ATOM 1407 C CA . LYS A 1 186 ? 24.444 -29.299 -34.510 1.00 32.53 186 LYS A CA 1
ATOM 1408 C C . LYS A 1 186 ? 25.856 -28.771 -34.802 1.00 32.53 186 LYS A C 1
ATOM 1410 O O . LYS A 1 186 ? 26.204 -27.659 -34.428 1.00 32.53 186 LYS A O 1
ATOM 1415 N N . ALA A 1 187 ? 26.663 -29.605 -35.458 1.00 33.44 187 ALA A N 1
ATOM 1416 C CA . ALA A 1 187 ? 27.956 -29.236 -36.045 1.00 33.44 187 ALA A CA 1
ATOM 1417 C C . ALA A 1 187 ? 28.323 -30.210 -37.188 1.00 33.44 187 ALA A C 1
ATOM 1419 O O . ALA A 1 187 ? 29.291 -30.958 -37.108 1.00 33.44 187 ALA A O 1
ATOM 1420 N N . ALA A 1 188 ? 27.460 -30.245 -38.203 1.00 28.91 188 ALA A N 1
ATOM 1421 C CA . ALA A 1 188 ? 27.640 -30.796 -39.552 1.00 28.91 188 ALA A CA 1
ATOM 1422 C C . ALA A 1 188 ? 26.437 -30.258 -40.362 1.00 28.91 188 ALA A C 1
ATOM 1424 O O . ALA A 1 188 ? 25.333 -30.229 -39.815 1.00 28.91 188 ALA A O 1
ATOM 1425 N N . ASN A 1 189 ? 26.548 -29.776 -41.598 1.00 27.61 189 ASN A N 1
ATOM 1426 C CA . ASN A 1 189 ? 27.619 -29.894 -42.588 1.00 27.61 189 ASN A CA 1
ATOM 1427 C C . ASN A 1 189 ? 27.755 -28.580 -43.402 1.00 27.61 189 ASN A C 1
ATOM 1429 O O . ASN A 1 189 ? 26.979 -27.658 -43.170 1.00 27.61 189 ASN A O 1
ATOM 1433 N N . GLU A 1 190 ? 28.672 -28.607 -44.378 1.00 30.28 190 GLU A N 1
ATOM 1434 C CA . GLU A 1 190 ? 29.048 -27.626 -45.420 1.00 30.28 190 GLU A CA 1
ATOM 1435 C C . GLU A 1 190 ? 30.285 -26.803 -45.007 1.00 30.28 190 GLU A C 1
ATOM 1437 O O . GLU A 1 190 ? 30.269 -26.114 -43.993 1.00 30.28 190 GLU A O 1
ATOM 1442 N N . GLY A 1 191 ? 31.437 -26.858 -45.681 1.00 26.89 191 GLY A N 1
ATOM 1443 C CA . GLY A 1 191 ? 31.769 -27.397 -47.005 1.00 26.89 191 GLY A CA 1
ATOM 1444 C C . GLY A 1 191 ? 32.565 -26.337 -47.774 1.00 26.89 191 GLY A C 1
ATOM 1445 O O . GLY A 1 191 ? 31.977 -25.318 -48.105 1.00 26.89 191 GLY A O 1
ATOM 1446 N N . GLU A 1 192 ? 33.878 -26.568 -47.931 1.00 27.77 192 GLU A N 1
ATOM 1447 C CA . GLU A 1 192 ? 34.725 -26.350 -49.137 1.00 27.77 192 GLU A CA 1
ATOM 1448 C C . GLU A 1 192 ? 34.452 -25.084 -50.008 1.00 27.77 192 GLU A C 1
ATOM 1450 O O . GLU A 1 192 ? 33.330 -24.834 -50.427 1.00 27.77 192 GLU A O 1
ATOM 1455 N N . ASP A 1 193 ? 35.404 -24.211 -50.377 1.00 27.06 193 ASP A N 1
ATOM 1456 C CA . ASP A 1 193 ? 36.877 -24.270 -50.457 1.00 27.06 193 ASP A CA 1
ATOM 1457 C C . ASP A 1 193 ? 37.499 -22.845 -50.421 1.00 27.06 193 ASP A C 1
ATOM 1459 O O . ASP A 1 193 ? 36.824 -21.870 -50.755 1.00 27.06 193 ASP A O 1
ATOM 1463 N N . ASN A 1 194 ? 38.798 -22.697 -50.097 1.00 27.84 194 ASN A N 1
ATOM 1464 C CA . ASN A 1 194 ? 39.863 -22.506 -51.115 1.00 27.84 194 ASN A CA 1
ATOM 1465 C C . ASN A 1 194 ? 41.215 -21.940 -50.578 1.00 27.84 194 ASN A C 1
ATOM 1467 O O . ASN A 1 194 ? 41.253 -21.002 -49.788 1.00 27.84 194 ASN A O 1
ATOM 1471 N N . GLU A 1 195 ? 42.311 -22.527 -51.077 1.00 28.88 195 GLU A N 1
ATOM 1472 C CA . GLU A 1 195 ? 43.720 -22.072 -51.204 1.00 28.88 195 GLU A CA 1
ATOM 1473 C C . GLU A 1 195 ? 44.452 -21.223 -50.119 1.00 28.88 195 GLU A C 1
ATOM 1475 O O . GLU A 1 195 ? 44.268 -20.019 -49.950 1.00 28.88 195 GLU A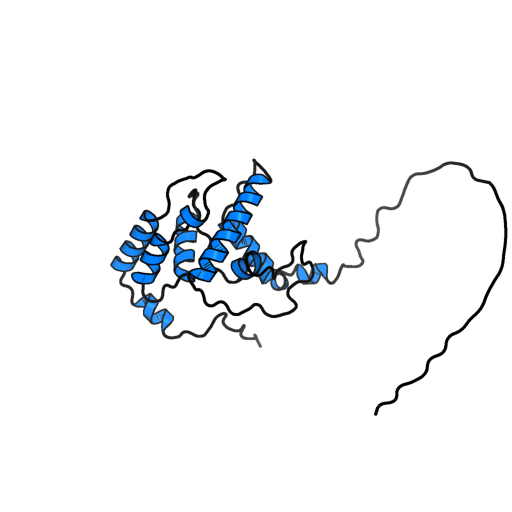 O 1
ATOM 1480 N N . GLN A 1 196 ? 45.470 -21.860 -49.513 1.00 27.84 196 GLN A N 1
ATOM 1481 C CA . GLN A 1 196 ? 46.759 -21.258 -49.092 1.00 27.84 196 GLN A CA 1
ATOM 1482 C C . GLN A 1 196 ? 47.725 -21.165 -50.316 1.00 27.84 196 GLN A C 1
ATOM 1484 O O . GLN A 1 196 ? 47.312 -21.624 -51.381 1.00 27.84 196 GLN A O 1
ATOM 1489 N N . PRO A 1 197 ? 49.016 -20.724 -50.237 1.00 37.81 197 PRO A N 1
ATOM 1490 C CA . PRO A 1 197 ? 49.825 -20.232 -49.096 1.00 37.81 197 PRO A CA 1
ATOM 1491 C C . PRO A 1 197 ? 50.680 -18.966 -49.383 1.00 37.81 197 PRO A C 1
ATOM 1493 O O . PRO A 1 197 ? 50.804 -18.562 -50.527 1.00 37.81 197 PRO A O 1
ATOM 1496 N N . VAL A 1 198 ? 51.385 -18.423 -48.370 1.00 29.14 198 VAL A N 1
ATOM 1497 C CA . VAL A 1 198 ? 52.800 -17.964 -48.472 1.00 29.14 198 VAL A CA 1
ATOM 1498 C C . VAL A 1 198 ? 53.470 -17.961 -47.073 1.00 29.14 198 VAL A C 1
ATOM 1500 O O . VAL A 1 198 ? 52.954 -17.413 -46.104 1.00 29.14 198 VAL A O 1
ATOM 1503 N N . ILE A 1 199 ? 54.632 -18.617 -47.025 1.00 29.50 199 ILE A N 1
ATOM 1504 C CA . ILE A 1 199 ? 55.696 -18.733 -45.995 1.00 29.50 199 ILE A CA 1
ATOM 1505 C C . ILE A 1 199 ? 56.341 -17.359 -45.624 1.00 29.50 199 ILE A C 1
ATOM 1507 O O . ILE A 1 199 ? 56.163 -16.406 -46.368 1.00 29.50 199 ILE A O 1
ATOM 1511 N N . GLN A 1 200 ? 57.103 -17.134 -44.531 1.00 29.94 200 GLN A N 1
ATOM 1512 C CA . GLN A 1 200 ? 58.236 -17.931 -44.014 1.00 29.94 200 GLN A CA 1
ATOM 1513 C C . GLN A 1 200 ? 58.814 -17.393 -42.659 1.00 29.94 200 GLN A C 1
ATOM 1515 O O . GLN A 1 200 ? 58.865 -16.180 -42.508 1.00 29.94 200 GLN A O 1
ATOM 1520 N N . GLU A 1 201 ? 59.315 -18.287 -41.768 1.00 28.69 201 GLU A N 1
ATOM 1521 C CA . GLU A 1 201 ? 60.455 -18.141 -40.787 1.00 28.69 201 GLU A CA 1
ATOM 1522 C C . GLU A 1 201 ? 60.506 -16.970 -39.748 1.00 28.69 201 GLU A C 1
ATOM 1524 O O . GLU A 1 201 ? 59.859 -15.951 -39.928 1.00 28.69 201 GLU A O 1
ATOM 1529 N N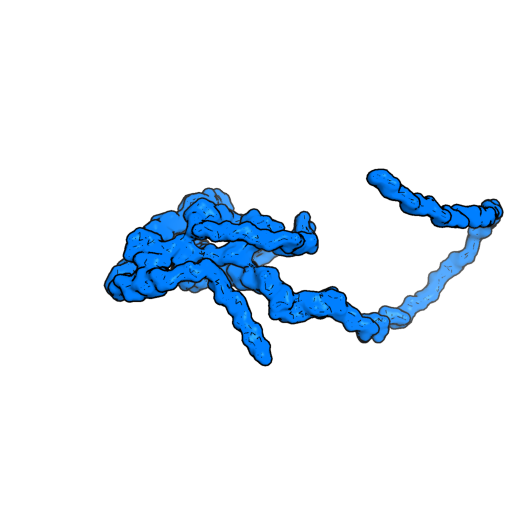 . THR A 1 202 ? 61.236 -16.953 -38.608 1.00 27.34 202 THR A N 1
ATOM 1530 C CA . THR A 1 202 ? 62.117 -17.822 -37.746 1.00 27.34 202 THR A CA 1
ATOM 1531 C C . THR A 1 202 ? 62.120 -17.177 -36.316 1.00 27.34 202 THR A C 1
ATOM 1533 O O . THR A 1 202 ? 61.630 -16.058 -36.186 1.00 27.34 202 THR A O 1
ATOM 1536 N N . ASP A 1 203 ? 62.685 -17.662 -35.191 1.00 29.52 203 ASP A N 1
ATOM 1537 C CA . ASP A 1 203 ? 62.993 -18.977 -34.565 1.00 29.52 203 ASP A CA 1
ATOM 1538 C C . ASP A 1 203 ? 63.390 -18.724 -33.063 1.00 29.52 203 ASP A C 1
ATOM 1540 O O . ASP A 1 203 ? 63.654 -17.578 -32.704 1.00 29.52 203 ASP A O 1
ATOM 1544 N N . VAL A 1 204 ? 63.473 -19.769 -32.209 1.00 29.41 204 VAL A N 1
ATOM 1545 C CA . VAL A 1 204 ? 63.919 -19.830 -30.778 1.00 29.41 204 VAL A CA 1
ATOM 1546 C C . VAL A 1 204 ? 63.195 -18.920 -29.746 1.00 29.41 204 VAL A C 1
ATOM 1548 O O . VAL A 1 204 ? 62.829 -17.787 -30.005 1.00 29.41 204 VAL A O 1
ATOM 1551 N N . GLY A 1 205 ? 62.965 -19.312 -28.485 1.00 29.33 205 GLY A N 1
ATOM 1552 C CA . GLY A 1 205 ? 63.541 -20.409 -27.705 1.00 29.33 205 GLY A CA 1
ATOM 1553 C C . GLY A 1 205 ? 62.861 -20.613 -26.337 1.00 29.33 205 GLY A C 1
ATOM 1554 O O . GLY A 1 205 ? 61.780 -20.101 -26.067 1.00 29.33 205 GLY A O 1
ATOM 1555 N N . ASN A 1 206 ? 63.475 -21.440 -25.488 1.00 28.77 206 ASN A N 1
ATOM 1556 C CA . ASN A 1 206 ? 62.788 -22.267 -24.483 1.00 28.77 206 ASN A CA 1
ATOM 1557 C C . ASN A 1 206 ? 63.227 -21.967 -23.021 1.00 28.77 206 ASN A C 1
ATOM 1559 O O . ASN A 1 206 ? 64.316 -21.442 -22.807 1.00 28.77 206 ASN A O 1
ATOM 1563 N N . LYS A 1 207 ? 62.437 -22.476 -22.057 1.00 30.31 207 LYS A N 1
ATOM 1564 C CA . LYS A 1 207 ? 62.779 -22.906 -20.674 1.00 30.31 207 LYS A CA 1
ATO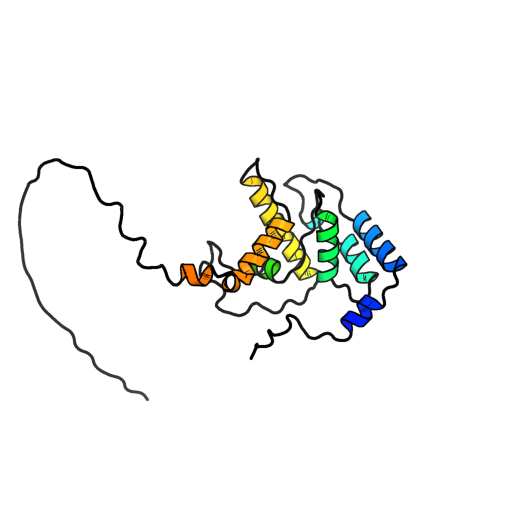M 1565 C C . LYS A 1 207 ? 62.462 -22.017 -19.453 1.00 30.31 207 LYS A C 1
ATOM 1567 O O . LYS A 1 207 ? 63.111 -21.018 -19.182 1.00 30.31 207 LYS A O 1
ATOM 1572 N N . ASP A 1 208 ? 61.538 -22.570 -18.654 1.00 30.33 208 ASP A N 1
ATOM 1573 C CA . ASP A 1 208 ? 61.662 -22.936 -17.225 1.00 30.33 208 ASP A CA 1
ATOM 1574 C C . ASP A 1 208 ? 61.904 -21.875 -16.128 1.00 30.33 208 ASP A C 1
ATOM 1576 O O . ASP A 1 208 ? 62.850 -21.098 -16.165 1.00 30.33 208 ASP A O 1
ATOM 1580 N N . GLY A 1 209 ? 61.125 -21.953 -15.028 1.00 30.31 209 GLY A N 1
ATOM 1581 C CA . GLY A 1 209 ? 61.456 -21.200 -13.802 1.00 30.31 209 GLY A CA 1
ATOM 1582 C C . GLY A 1 209 ? 60.407 -21.043 -12.685 1.00 30.31 209 GLY A C 1
ATOM 1583 O O . GLY A 1 209 ? 60.186 -19.930 -12.221 1.00 30.31 209 GLY A O 1
ATOM 1584 N N . LYS A 1 210 ? 59.789 -22.118 -12.166 1.00 34.25 210 LYS A N 1
ATOM 1585 C CA . LYS A 1 210 ? 59.168 -22.104 -10.808 1.00 34.25 210 LYS A CA 1
ATOM 1586 C C . LYS A 1 210 ? 60.209 -22.594 -9.787 1.00 34.25 210 LYS A C 1
ATOM 1588 O O . LYS A 1 210 ? 60.896 -23.564 -10.101 1.00 34.25 210 LYS A O 1
ATOM 1593 N N . PRO A 1 211 ? 60.289 -22.040 -8.552 1.00 40.03 211 PRO A N 1
ATOM 1594 C CA . PRO A 1 211 ? 59.498 -22.634 -7.459 1.00 40.03 211 PRO A CA 1
ATOM 1595 C C . PRO A 1 211 ? 59.077 -21.715 -6.277 1.00 40.03 211 PRO A C 1
ATOM 1597 O O . PRO A 1 211 ? 59.465 -20.562 -6.136 1.00 40.03 211 PRO A O 1
ATOM 1600 N N . LYS A 1 212 ? 58.262 -22.304 -5.387 1.00 38.41 212 LYS A N 1
ATOM 1601 C CA . LYS A 1 212 ? 57.663 -21.760 -4.144 1.00 38.41 212 LYS A CA 1
ATOM 1602 C C . LYS A 1 212 ? 58.667 -21.516 -2.996 1.00 38.41 212 LYS A C 1
ATOM 1604 O O . LYS A 1 212 ? 59.576 -22.326 -2.836 1.00 38.41 212 LYS A O 1
ATOM 1609 N N . LYS A 1 213 ? 58.351 -20.577 -2.078 1.00 35.91 213 LYS A N 1
ATOM 1610 C CA . LYS A 1 213 ? 58.580 -20.569 -0.591 1.00 35.91 213 LYS A CA 1
ATOM 1611 C C . LYS A 1 213 ? 58.198 -19.175 -0.022 1.00 35.91 213 LYS A C 1
ATOM 1613 O O . LYS A 1 213 ? 58.244 -18.221 -0.777 1.00 35.91 213 LYS A O 1
ATOM 1618 N N . ARG A 1 214 ? 57.868 -18.935 1.261 1.00 39.09 214 ARG A N 1
ATOM 1619 C CA . ARG A 1 214 ? 57.223 -19.712 2.354 1.00 39.09 214 ARG A CA 1
ATOM 1620 C C . ARG A 1 214 ? 56.746 -18.697 3.429 1.00 39.09 214 ARG A C 1
ATOM 1622 O O . ARG A 1 214 ? 57.315 -17.620 3.530 1.00 39.09 214 ARG A O 1
ATOM 1629 N N . LYS A 1 215 ? 55.746 -19.042 4.255 1.00 40.47 215 LYS A N 1
ATOM 1630 C CA . LYS A 1 215 ? 55.248 -18.201 5.376 1.00 40.47 215 LYS A CA 1
ATOM 1631 C C . LYS A 1 215 ? 56.340 -17.847 6.404 1.00 40.47 215 LYS A C 1
ATOM 1633 O O . LYS A 1 215 ? 57.116 -18.735 6.764 1.00 40.47 215 LYS A O 1
ATOM 1638 N N . ARG A 1 216 ? 56.206 -16.687 7.064 1.00 36.53 216 ARG A N 1
ATOM 1639 C CA . ARG A 1 216 ? 56.367 -16.585 8.529 1.00 36.53 216 ARG A CA 1
ATOM 1640 C C . ARG A 1 216 ? 55.529 -15.442 9.122 1.00 36.53 216 ARG A C 1
ATOM 1642 O O . ARG A 1 216 ? 55.360 -14.415 8.481 1.00 36.53 216 ARG A O 1
ATOM 1649 N N . LYS A 1 217 ? 54.974 -15.682 10.315 1.00 34.84 217 LYS A N 1
ATOM 1650 C CA . LYS A 1 217 ? 54.357 -14.662 11.178 1.00 34.84 217 LYS A CA 1
ATOM 1651 C C . LYS A 1 217 ? 55.457 -13.897 11.919 1.00 34.84 217 LYS A C 1
ATOM 1653 O O . LYS A 1 217 ? 56.486 -14.506 12.219 1.00 34.84 217 LYS A O 1
ATOM 1658 N N . HIS A 1 218 ? 55.151 -12.670 12.318 1.00 42.41 218 HIS A N 1
ATOM 1659 C CA . HIS A 1 218 ? 55.406 -12.201 13.677 1.00 42.41 218 HIS A CA 1
ATOM 1660 C C . HIS A 1 218 ? 54.097 -11.652 14.252 1.00 42.41 218 HIS A C 1
ATOM 1662 O O . HIS A 1 218 ? 53.227 -11.304 13.419 1.00 42.41 218 HIS A O 1
#

Radius of gyration: 28.44 Å; chains: 1; bounding box: 84×49×71 Å